Protein AF-0000000078878236 (afdb_homodimer)

InterPro domains:
  IPR002833 Peptidyl-tRNA hydrolase, PTH2 [PF01981] (9-121)
  IPR023476 Peptidyl-tRNA hydrolase II domain superfamily [G3DSA:3.40.1490.10] (9-121)
  IPR023476 Peptidyl-tRNA hydrolase II domain superfamily [SSF102462] (8-121)
  IPR042237 Putative peptidyl-tRNA hydrolase PTRHD1 [PTHR46194] (6-122)

Organism: Nematostella vectensis (NCBI:txid45351)

Secondary structure (DSSP, 8-state):
-------EEEEEEEETHHHHTS---HHHHHHHHHHHHHHHHHHTTTSHHHHHHTSSGGG--EEEEEE-SHHHHHHHHHHHHHTT--EEEEEETTTTEEEEEEEPPEEHHHHGGGGTTPEEP-/-------EEEEEEEETHHHHTS---HHHHHHHHHHHHHHHHHHTTTSHHHHHHTTTGGG--EEEEEE-SHHHHHHHHHHHHHTT--EEEEEETTTTEEEEEEEPPEEHHHHGGGGTTPEEP-

Radius of gyration: 17.25 Å; Cα contacts (8 Å, |Δi|>4): 460; chains: 2; bounding box: 42×56×38 Å

Structure (mmCIF, N/CA/C/O backbone):
data_AF-0000000078878236-model_v1
#
loop_
_entity.id
_entity.type
_entity.pdbx_description
1 polymer 'peptidyl-tRNA hydrolase'
#
loop_
_atom_site.group_PDB
_atom_site.id
_atom_site.type_symbol
_atom_site.label_atom_id
_atom_site.label_alt_id
_atom_site.label_comp_id
_atom_site.label_asym_id
_atom_site.label_entity_id
_atom_site.label_seq_id
_atom_site.pdbx_PDB_ins_code
_atom_site.Cartn_x
_atom_site.Cartn_y
_atom_site.Cartn_z
_atom_site.occupancy
_atom_site.B_iso_or_equiv
_atom_site.auth_seq_id
_atom_site.auth_comp_i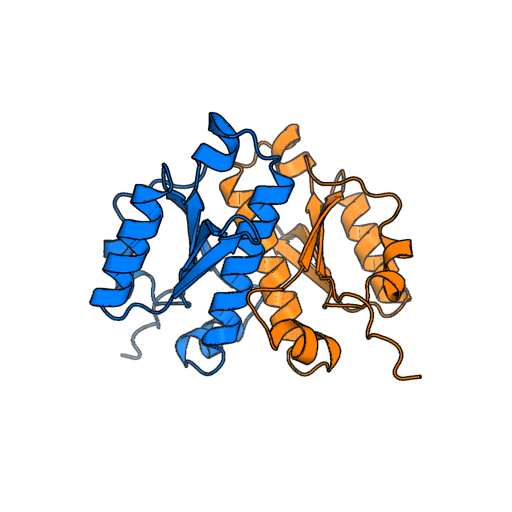d
_atom_site.auth_asym_id
_atom_site.auth_atom_id
_atom_site.pdbx_PDB_model_num
ATOM 1 N N . MET A 1 1 ? -22.484 27.453 -7.84 1 28.66 1 MET A N 1
ATOM 2 C CA . MET A 1 1 ? -21.469 26.781 -8.648 1 28.66 1 MET A CA 1
ATOM 3 C C . MET A 1 1 ? -20.969 25.531 -7.965 1 28.66 1 MET A C 1
ATOM 5 O O . MET A 1 1 ? -20.641 25.547 -6.773 1 28.66 1 MET A O 1
ATOM 9 N N . ALA A 1 2 ? -21.375 24.359 -8.289 1 34.22 2 ALA A N 1
ATOM 10 C CA . ALA A 1 2 ? -20.984 23.125 -7.613 1 34.22 2 ALA A CA 1
ATOM 11 C C . ALA A 1 2 ? -19.469 23.062 -7.41 1 34.22 2 ALA A C 1
ATOM 13 O O . ALA A 1 2 ? -18.703 23.188 -8.367 1 34.22 2 ALA A O 1
ATOM 14 N N . SER A 1 3 ? -18.797 23.453 -6.418 1 37.75 3 SER A N 1
ATOM 15 C CA . SER A 1 3 ? -17.359 23.453 -6.203 1 37.75 3 SER A CA 1
ATOM 16 C C . SER A 1 3 ? -16.734 22.141 -6.648 1 37.75 3 SER A C 1
ATOM 18 O O . SER A 1 3 ? -17.25 21.062 -6.328 1 37.75 3 SER A O 1
ATOM 20 N N . THR A 1 4 ? -16.141 21.969 -7.715 1 46.81 4 THR A N 1
ATOM 21 C CA . THR A 1 4 ? -15.523 20.766 -8.234 1 46.81 4 THR A CA 1
ATOM 22 C C . THR A 1 4 ? -14.75 20.031 -7.141 1 46.81 4 THR A C 1
ATOM 24 O O . THR A 1 4 ? -13.82 20.594 -6.551 1 46.81 4 THR A O 1
ATOM 27 N N . PRO A 1 5 ? -15.445 19.172 -6.516 1 57.69 5 PRO A N 1
ATOM 28 C CA . PRO A 1 5 ? -14.766 18.531 -5.379 1 57.69 5 PRO A CA 1
ATOM 29 C C . PRO A 1 5 ? -13.281 18.281 -5.648 1 57.69 5 PRO A C 1
ATOM 31 O O . PRO A 1 5 ? -12.914 17.875 -6.754 1 57.69 5 PRO A O 1
ATOM 34 N N . GLY A 1 6 ? -12.367 19.047 -5.012 1 74.69 6 GLY A N 1
ATOM 35 C CA . GLY A 1 6 ? -10.93 18.891 -5.164 1 74.69 6 GLY A CA 1
ATOM 36 C C . GLY A 1 6 ? -10.484 17.453 -5.266 1 74.69 6 GLY A C 1
ATOM 37 O O . GLY A 1 6 ? -11.234 16.531 -4.902 1 74.69 6 GLY A O 1
ATOM 38 N N . LYS A 1 7 ? -9.398 17.172 -6.051 1 91.19 7 LYS A N 1
ATOM 39 C CA . LYS A 1 7 ? -8.836 15.836 -6.211 1 91.19 7 LYS A CA 1
ATOM 40 C C . LYS A 1 7 ? -8.508 15.219 -4.855 1 91.19 7 LYS A C 1
ATOM 42 O O . LYS A 1 7 ? -7.793 15.812 -4.047 1 91.19 7 LYS A O 1
ATOM 47 N N . LEU A 1 8 ? -9.203 14.109 -4.449 1 98.25 8 LEU A N 1
ATOM 48 C CA . LEU A 1 8 ? -8.914 13.398 -3.207 1 98.25 8 LEU A CA 1
ATOM 49 C C . LEU A 1 8 ? -7.598 12.633 -3.314 1 98.25 8 LEU A C 1
ATOM 51 O O . LEU A 1 8 ? -7.336 11.977 -4.324 1 98.25 8 LEU A O 1
ATOM 55 N N . VAL A 1 9 ? -6.789 12.852 -2.254 1 98.69 9 VAL A N 1
ATOM 56 C CA . VAL A 1 9 ? -5.488 12.188 -2.234 1 98.69 9 VAL A CA 1
ATOM 57 C C . VAL A 1 9 ? -5.27 11.523 -0.876 1 98.69 9 VAL A C 1
ATOM 59 O O . VAL A 1 9 ? -5.766 12.008 0.144 1 98.69 9 VAL A O 1
ATOM 62 N N . GLN A 1 10 ? -4.668 10.398 -0.86 1 98.94 10 GLN A N 1
ATOM 63 C CA . GLN A 1 10 ? -4.078 9.82 0.344 1 98.94 10 GLN A CA 1
ATOM 64 C C . GLN A 1 10 ? -2.576 10.07 0.395 1 98.94 10 GLN A C 1
ATOM 66 O O . GLN A 1 10 ? -1.841 9.664 -0.505 1 98.94 10 GLN A O 1
ATOM 71 N N . TYR A 1 11 ? -2.084 10.781 1.381 1 98.94 11 TYR A N 1
ATOM 72 C CA . TYR A 1 11 ? -0.651 10.953 1.592 1 98.94 11 TYR A CA 1
ATOM 73 C C . TYR A 1 11 ? -0.061 9.758 2.324 1 98.94 11 TYR A C 1
ATOM 75 O O . TYR A 1 11 ? -0.668 9.234 3.264 1 98.94 11 TYR A O 1
ATOM 83 N N . VAL A 1 12 ? 1.057 9.336 1.892 1 98.94 12 VAL A N 1
ATOM 84 C CA . VAL A 1 12 ? 1.827 8.227 2.438 1 98.94 12 VAL A CA 1
ATOM 85 C C . VAL A 1 12 ? 3.258 8.68 2.719 1 98.94 12 VAL A C 1
ATOM 87 O O . VAL A 1 12 ? 3.988 9.055 1.798 1 98.94 12 VAL A O 1
ATOM 90 N N . VAL A 1 13 ? 3.635 8.688 3.93 1 99 13 VAL A N 1
ATOM 91 C CA . VAL A 1 13 ? 4.98 9.109 4.305 1 99 13 VAL A CA 1
ATOM 92 C C . VAL A 1 13 ? 5.777 7.914 4.816 1 99 13 VAL A C 1
ATOM 94 O O . VAL A 1 13 ? 5.398 7.289 5.812 1 99 13 VAL A O 1
ATOM 97 N N . VAL A 1 14 ? 6.828 7.625 4.168 1 98.94 14 VAL A N 1
ATOM 98 C CA . VAL A 1 14 ? 7.625 6.434 4.438 1 98.94 14 VAL A CA 1
ATOM 99 C C . VAL A 1 14 ? 9.008 6.844 4.941 1 98.94 14 VAL A C 1
ATOM 101 O O . VAL A 1 14 ? 9.633 7.754 4.391 1 98.94 14 VAL A O 1
ATOM 104 N N . ARG A 1 15 ? 9.43 6.176 5.988 1 98.81 15 ARG A N 1
ATOM 105 C CA . ARG A 1 15 ? 10.797 6.422 6.441 1 98.81 15 ARG A CA 1
ATOM 106 C C . ARG A 1 15 ? 11.812 5.973 5.395 1 98.81 15 ARG A C 1
ATOM 108 O O . ARG A 1 15 ? 11.883 4.789 5.062 1 98.81 15 ARG A O 1
ATOM 115 N N . GLY A 1 16 ? 12.617 6.945 4.953 1 98.12 16 GLY A N 1
ATOM 116 C CA . GLY A 1 16 ? 13.633 6.652 3.953 1 98.12 16 GLY A CA 1
ATOM 117 C C . GLY A 1 16 ? 14.836 5.918 4.52 1 98.12 16 GLY A C 1
ATOM 118 O O . GLY A 1 16 ? 15.492 5.148 3.811 1 98.12 16 GLY A O 1
ATOM 119 N N . ASP A 1 17 ? 15.188 6.148 5.777 1 98.44 17 ASP A N 1
ATOM 120 C CA . ASP A 1 17 ? 16.359 5.535 6.391 1 98.44 17 ASP A CA 1
ATOM 121 C C . ASP A 1 17 ? 16.188 4.023 6.512 1 98.44 17 ASP A C 1
ATOM 123 O O . ASP A 1 17 ? 17.172 3.299 6.742 1 98.44 17 ASP A O 1
ATOM 127 N N . LEU A 1 18 ? 14.953 3.48 6.387 1 98.25 18 LEU A N 1
ATOM 128 C CA . LEU A 1 18 ? 14.758 2.035 6.371 1 98.25 18 LEU A CA 1
ATOM 129 C C . LEU A 1 18 ? 15.57 1.388 5.254 1 98.25 18 LEU A C 1
ATOM 131 O O . LEU A 1 18 ? 16.203 0.347 5.461 1 98.25 18 LEU A O 1
ATOM 135 N N . LEU A 1 19 ? 15.508 2.025 4.117 1 97 19 LEU A N 1
ATOM 136 C CA . LEU A 1 19 ? 16.219 1.511 2.951 1 97 19 LEU A CA 1
ATOM 137 C C . LEU A 1 19 ? 17.703 1.871 3.02 1 97 19 LEU A C 1
ATOM 139 O O . LEU A 1 19 ? 18.562 0.993 2.934 1 97 19 LEU A O 1
ATOM 143 N N . THR A 1 20 ? 18.016 3.125 3.234 1 96.56 20 THR A N 1
ATOM 144 C CA . THR A 1 20 ? 19.359 3.656 3.018 1 96.56 20 THR A CA 1
ATOM 145 C C . THR A 1 20 ? 20.266 3.338 4.203 1 96.56 20 THR A C 1
ATOM 147 O O . THR A 1 20 ? 21.406 2.91 4.02 1 96.56 20 THR A O 1
ATOM 150 N N . THR A 1 21 ? 19.781 3.584 5.445 1 97.62 21 THR A N 1
ATOM 151 C CA . THR A 1 21 ? 20.625 3.479 6.637 1 97.62 21 THR A CA 1
ATOM 152 C C . THR A 1 21 ? 20.438 2.115 7.301 1 97.62 21 THR A C 1
ATOM 154 O O . THR A 1 21 ? 21.422 1.48 7.691 1 97.62 21 THR A O 1
ATOM 157 N N . LEU A 1 22 ? 19.266 1.627 7.312 1 97.5 22 LEU A N 1
ATOM 158 C CA . LEU A 1 22 ? 18.984 0.417 8.078 1 97.5 22 LEU A CA 1
ATOM 159 C C . LEU A 1 22 ? 19.016 -0.813 7.176 1 97.5 22 LEU A C 1
ATOM 161 O O . LEU A 1 22 ? 18.953 -1.945 7.66 1 97.5 22 LEU A O 1
ATOM 165 N N . GLY 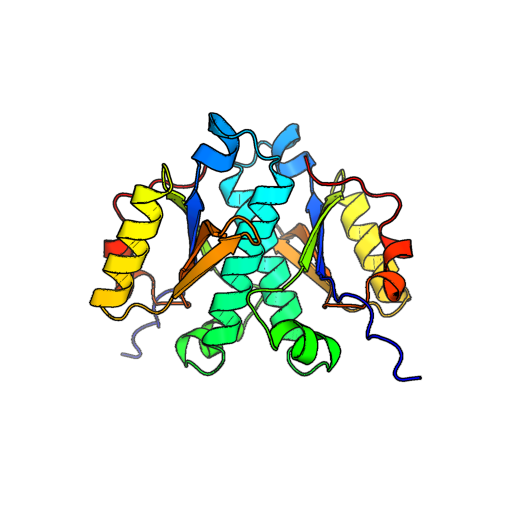A 1 23 ? 19 -0.667 5.883 1 97.5 23 GLY A N 1
ATOM 166 C CA . GLY A 1 23 ? 19.25 -1.732 4.93 1 97.5 23 GLY A CA 1
ATOM 167 C C . GLY A 1 23 ? 18.078 -2.67 4.746 1 97.5 23 GLY A C 1
ATOM 168 O O . GLY A 1 23 ? 18.266 -3.854 4.449 1 97.5 23 GLY A O 1
ATOM 169 N N . TRP A 1 24 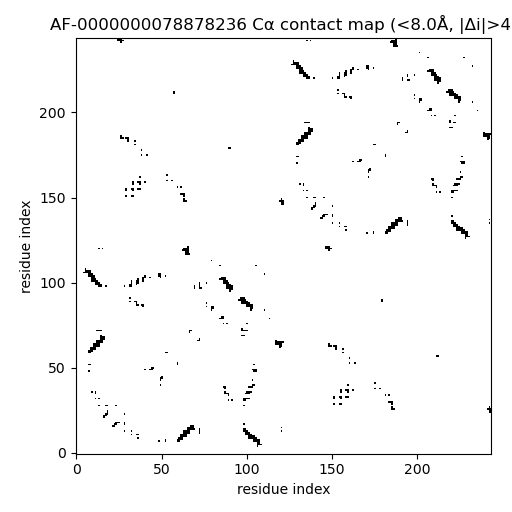? 16.891 -2.189 4.992 1 97.69 24 TRP A N 1
ATOM 170 C CA . TRP A 1 24 ? 15.727 -3.027 4.727 1 97.69 24 TRP A CA 1
ATOM 171 C C . TRP A 1 24 ? 15.586 -3.312 3.236 1 97.69 24 TRP A C 1
ATOM 173 O O . TRP A 1 24 ? 15.828 -2.436 2.404 1 97.69 24 TRP A O 1
ATOM 183 N N . PRO A 1 25 ? 15.188 -4.578 2.914 1 97.31 25 PRO A N 1
ATOM 184 C CA . PRO A 1 25 ? 14.859 -4.797 1.504 1 97.31 25 PRO A CA 1
ATOM 185 C C . PRO A 1 25 ? 13.656 -3.971 1.044 1 97.31 25 PRO A C 1
ATOM 187 O O . PRO A 1 25 ? 12.75 -3.699 1.836 1 97.31 25 PRO A O 1
ATOM 190 N N . THR A 1 26 ? 13.656 -3.596 -0.216 1 97.69 26 THR A N 1
ATOM 191 C CA . THR A 1 26 ? 12.602 -2.764 -0.781 1 97.69 26 THR A CA 1
ATOM 192 C C . THR A 1 26 ? 11.234 -3.414 -0.577 1 97.69 26 THR A C 1
ATOM 194 O O . THR A 1 26 ? 10.258 -2.73 -0.268 1 97.69 26 THR A O 1
ATOM 197 N N . GLY A 1 27 ? 11.117 -4.699 -0.754 1 98.38 27 GLY A N 1
ATOM 198 C CA . GLY A 1 27 ? 9.867 -5.414 -0.555 1 98.38 27 GLY A CA 1
ATOM 199 C C . GLY A 1 27 ? 9.281 -5.215 0.83 1 98.38 27 GLY A C 1
ATOM 200 O O . GLY A 1 27 ? 8.062 -5.102 0.983 1 98.38 27 GLY A O 1
ATOM 201 N N . ALA A 1 28 ? 10.117 -5.215 1.843 1 98.19 28 ALA A N 1
ATOM 202 C CA . ALA A 1 28 ? 9.648 -4.984 3.205 1 98.19 28 ALA A CA 1
ATOM 203 C C . ALA A 1 28 ? 9.094 -3.572 3.363 1 98.19 28 ALA A C 1
ATOM 205 O O . ALA A 1 28 ? 8.078 -3.371 4.031 1 98.19 28 ALA A O 1
ATOM 206 N N . VAL A 1 29 ? 9.742 -2.596 2.812 1 98.56 29 VAL A N 1
ATOM 207 C CA . VAL A 1 29 ? 9.289 -1.211 2.881 1 98.56 29 VAL A CA 1
ATOM 208 C C . VAL A 1 29 ? 7.965 -1.061 2.135 1 98.56 29 VAL A C 1
ATOM 210 O O . VAL A 1 29 ? 7.047 -0.393 2.613 1 98.56 29 VAL A O 1
ATOM 213 N N . LEU A 1 30 ? 7.863 -1.741 0.983 1 98.81 30 LEU A N 1
ATOM 214 C CA . LEU A 1 30 ? 6.602 -1.775 0.246 1 98.81 30 LEU A CA 1
ATOM 215 C C . LEU A 1 30 ? 5.477 -2.322 1.117 1 98.81 30 LEU A C 1
ATOM 217 O O . LEU A 1 30 ? 4.395 -1.737 1.177 1 98.81 30 LEU A O 1
ATOM 221 N N . ALA A 1 31 ? 5.758 -3.367 1.812 1 98.81 31 ALA A N 1
ATOM 222 C CA . ALA A 1 31 ? 4.75 -3.975 2.676 1 98.81 31 ALA A CA 1
ATOM 223 C C . ALA A 1 31 ? 4.289 -2.996 3.752 1 98.81 31 ALA A C 1
ATOM 225 O O . ALA A 1 31 ? 3.094 -2.902 4.043 1 98.81 31 ALA A O 1
ATOM 226 N N . GLN A 1 32 ? 5.219 -2.301 4.387 1 98.88 32 GLN A N 1
ATOM 227 C CA . GLN A 1 32 ? 4.875 -1.345 5.434 1 98.88 32 GLN A CA 1
ATOM 228 C C . GLN A 1 32 ? 3.943 -0.259 4.898 1 98.88 32 GLN A C 1
ATOM 230 O O . GLN A 1 32 ? 2.949 0.086 5.543 1 98.88 32 GLN A O 1
ATOM 235 N N . ALA A 1 33 ? 4.281 0.277 3.74 1 98.94 33 ALA A N 1
ATOM 236 C CA . ALA A 1 33 ? 3.445 1.304 3.123 1 98.94 33 ALA A CA 1
ATOM 237 C C . ALA A 1 33 ? 2.051 0.764 2.818 1 98.94 33 ALA A C 1
ATOM 239 O O . ALA A 1 33 ? 1.049 1.435 3.076 1 98.94 33 ALA A O 1
ATOM 240 N N . CYS A 1 34 ? 1.983 -0.42 2.254 1 98.94 34 CYS A N 1
ATOM 241 C CA . CYS A 1 34 ? 0.704 -1.045 1.942 1 98.94 34 CYS A CA 1
ATOM 242 C C . CYS A 1 34 ? -0.13 -1.242 3.203 1 98.94 34 CYS A C 1
ATOM 244 O O . CYS A 1 34 ? -1.341 -1.014 3.193 1 98.94 34 CYS A O 1
ATOM 246 N N . HIS A 1 35 ? 0.527 -1.672 4.273 1 98.94 35 HIS A N 1
ATOM 247 C CA . HIS A 1 35 ? -0.176 -1.838 5.539 1 98.94 35 HIS A CA 1
ATOM 248 C C . HIS A 1 35 ? -0.772 -0.517 6.016 1 98.94 35 HIS A C 1
ATOM 250 O O . HIS A 1 35 ? -1.951 -0.456 6.371 1 98.94 35 HIS A O 1
ATOM 256 N N . ALA A 1 36 ? 0.014 0.502 6.051 1 98.94 36 ALA A N 1
ATOM 257 C CA . ALA A 1 36 ? -0.446 1.806 6.523 1 98.94 36 ALA A CA 1
ATOM 258 C C . ALA A 1 36 ? -1.629 2.303 5.695 1 98.94 36 ALA A C 1
ATOM 260 O O . ALA A 1 36 ? -2.637 2.75 6.25 1 98.94 36 ALA A O 1
ATOM 261 N N . CYS A 1 37 ? -1.521 2.213 4.375 1 98.94 37 CYS A N 1
ATOM 262 C CA . CYS A 1 37 ? -2.574 2.68 3.479 1 98.94 37 CYS A CA 1
ATOM 263 C C . CYS A 1 37 ? -3.867 1.908 3.709 1 98.94 37 CYS A C 1
ATOM 265 O O . CYS A 1 37 ? -4.934 2.508 3.865 1 98.94 37 CYS A O 1
ATOM 267 N N . THR A 1 38 ? -3.732 0.602 3.738 1 98.88 38 THR A N 1
ATOM 268 C CA . THR A 1 38 ? -4.902 -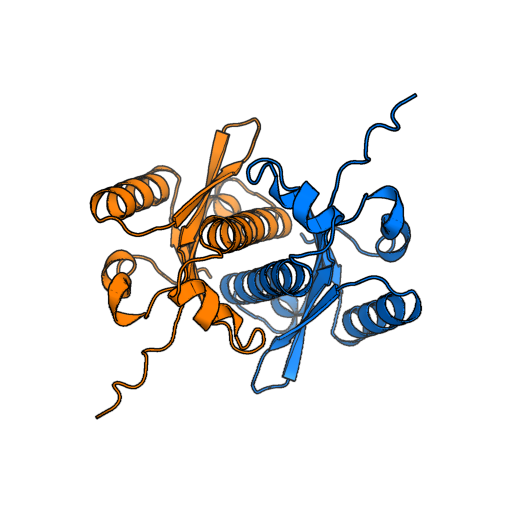0.249 3.928 1 98.88 38 THR A CA 1
ATOM 269 C C . THR A 1 38 ? -5.559 0.03 5.277 1 98.88 38 THR A C 1
ATOM 271 O O . THR A 1 38 ? -6.785 0.152 5.363 1 98.88 38 THR A O 1
ATOM 274 N N . ALA A 1 39 ? -4.75 0.166 6.297 1 98.94 39 ALA A N 1
ATOM 275 C CA . ALA A 1 39 ? -5.277 0.42 7.637 1 98.94 39 ALA A CA 1
ATOM 276 C C . ALA A 1 39 ? -6.027 1.749 7.688 1 98.94 39 ALA A C 1
ATOM 278 O O . ALA A 1 39 ? -7.133 1.825 8.227 1 98.94 39 ALA A O 1
ATOM 279 N N . ALA A 1 40 ? -5.434 2.775 7.145 1 98.94 40 ALA A N 1
ATOM 280 C CA . ALA A 1 40 ? -6.07 4.09 7.164 1 98.94 40 ALA A CA 1
ATOM 281 C C . ALA A 1 40 ? -7.418 4.055 6.445 1 98.94 40 ALA A C 1
ATOM 283 O O . ALA A 1 40 ? -8.414 4.578 6.949 1 98.94 40 ALA A O 1
ATOM 284 N N . ILE A 1 41 ? -7.445 3.424 5.258 1 98.88 41 ILE A N 1
ATOM 285 C CA . ILE A 1 41 ? -8.672 3.342 4.477 1 98.88 41 ILE A CA 1
ATOM 286 C C . ILE A 1 41 ? -9.734 2.582 5.262 1 98.88 41 ILE A C 1
ATOM 288 O O . ILE A 1 41 ? -10.898 2.996 5.312 1 98.88 41 ILE A O 1
ATOM 292 N N . TRP A 1 42 ? -9.32 1.512 5.914 1 98.88 42 TRP A N 1
ATOM 293 C CA . TRP A 1 42 ? -10.273 0.689 6.656 1 98.88 42 TRP A CA 1
ATOM 294 C C . TRP A 1 42 ? -10.773 1.421 7.898 1 98.88 42 TRP A C 1
ATOM 296 O O . TRP A 1 42 ? -11.969 1.432 8.18 1 98.88 42 TRP A O 1
ATOM 306 N N . MET A 1 43 ? -9.867 2.033 8.648 1 98.81 43 MET A N 1
ATOM 307 C CA . MET A 1 43 ? -10.203 2.742 9.883 1 98.81 43 MET A CA 1
ATOM 308 C C . MET A 1 43 ? -11.242 3.824 9.625 1 98.81 43 MET A C 1
ATOM 310 O O . MET A 1 43 ? -12.086 4.09 10.477 1 98.81 43 MET A O 1
ATOM 314 N N . PHE A 1 44 ? -11.188 4.363 8.453 1 98.81 44 PHE A N 1
ATOM 315 C CA . PHE A 1 44 ? -12.055 5.496 8.141 1 98.81 44 PHE A CA 1
ATOM 316 C C . PHE A 1 44 ? -12.984 5.168 6.984 1 98.81 44 PHE A C 1
ATOM 318 O O . PHE A 1 44 ? -13.328 6.043 6.188 1 98.81 44 PHE A O 1
ATOM 325 N N . LYS A 1 45 ? -13.344 3.955 6.832 1 98.62 45 LYS A N 1
ATOM 326 C CA . LYS A 1 45 ? -14.062 3.43 5.68 1 98.62 45 LYS A CA 1
ATOM 327 C C . LYS A 1 45 ? -15.461 4.031 5.586 1 98.62 45 LYS A C 1
ATOM 329 O O . LYS A 1 45 ? -16.094 3.986 4.527 1 98.62 45 LYS A O 1
ATOM 334 N N . GLU A 1 46 ? -16.016 4.59 6.699 1 98.5 46 GLU A N 1
ATOM 335 C CA . GLU A 1 46 ? -17.359 5.172 6.668 1 98.5 46 GLU A CA 1
ATOM 336 C C . GLU A 1 46 ? -17.297 6.68 6.434 1 98.5 46 GLU A C 1
ATOM 338 O O . GLU A 1 46 ? -18.328 7.328 6.273 1 98.5 46 GLU A O 1
ATOM 343 N N . ASP A 1 47 ? -16.078 7.238 6.441 1 98.62 47 ASP A N 1
ATOM 344 C CA . ASP A 1 47 ? -15.914 8.672 6.211 1 98.62 47 ASP A CA 1
ATOM 345 C C . ASP A 1 47 ? -16.328 9.047 4.793 1 98.62 47 ASP A C 1
ATOM 347 O O . ASP A 1 47 ? -16 8.344 3.836 1 98.62 47 ASP A O 1
ATOM 351 N N . PRO A 1 48 ? -17.031 10.164 4.594 1 98.12 48 PRO A N 1
ATOM 352 C CA . PRO A 1 48 ? -17.5 10.555 3.264 1 98.12 48 PRO A CA 1
ATOM 353 C C . PRO A 1 48 ? -16.359 10.711 2.258 1 98.12 48 PRO A C 1
ATOM 355 O O . PRO A 1 48 ? -16.531 10.367 1.083 1 98.12 48 PRO A O 1
ATOM 358 N N . SER A 1 49 ? -15.258 11.242 2.619 1 97.94 49 SER A N 1
ATOM 359 C CA . SER A 1 49 ? -14.133 11.398 1.705 1 97.94 49 SER A CA 1
ATOM 360 C C . SER A 1 49 ? -13.562 10.047 1.285 1 97.94 49 SER A C 1
ATOM 362 O O . SER A 1 49 ? -13.164 9.867 0.132 1 97.94 49 SER A O 1
ATOM 364 N N . THR A 1 50 ? -13.484 9.109 2.277 1 98.62 50 THR A N 1
ATOM 365 C CA . THR A 1 50 ? -13.023 7.766 1.941 1 98.62 50 THR A CA 1
ATOM 366 C C . THR A 1 50 ? -13.992 7.082 0.981 1 98.62 50 THR A C 1
ATOM 368 O O . THR A 1 50 ? -13.57 6.453 0.009 1 98.62 50 THR A O 1
ATOM 371 N N . LEU A 1 51 ? -15.289 7.246 1.283 1 98.5 51 LEU A N 1
ATOM 372 C CA . LEU A 1 51 ? -16.297 6.668 0.407 1 98.5 51 LEU A CA 1
ATOM 373 C C . LEU A 1 51 ? -16.203 7.262 -0.995 1 98.5 51 LEU A C 1
ATOM 375 O O . LEU A 1 51 ? -16.25 6.531 -1.987 1 98.5 51 LEU A O 1
ATOM 379 N N . SER A 1 52 ? -16.047 8.555 -1.095 1 98.31 52 SER A N 1
ATOM 380 C CA . SER A 1 52 ? -15.898 9.211 -2.389 1 98.31 52 SER A CA 1
ATOM 381 C C . SER A 1 52 ? -14.625 8.75 -3.092 1 98.31 52 SER A C 1
ATOM 383 O O . SER A 1 52 ? -14.633 8.492 -4.297 1 98.31 52 SER A O 1
ATOM 385 N N . TYR A 1 53 ? -13.578 8.625 -2.359 1 98.56 53 TYR A N 1
ATOM 386 C CA . TYR A 1 53 ? -12.266 8.195 -2.836 1 98.56 53 TYR A CA 1
ATOM 387 C C . TYR A 1 53 ? -12.328 6.809 -3.455 1 98.56 53 TYR A C 1
ATOM 389 O O . TYR A 1 53 ? -11.625 6.52 -4.426 1 98.56 53 TYR A O 1
ATOM 397 N N . THR A 1 54 ? -13.203 5.957 -2.938 1 98.31 54 THR A N 1
ATOM 398 C CA . THR A 1 54 ? -13.258 4.555 -3.344 1 98.31 54 THR A CA 1
ATOM 399 C C . THR A 1 54 ? -14.414 4.32 -4.312 1 98.31 54 THR A C 1
ATOM 401 O O . THR A 1 54 ? -14.695 3.18 -4.684 1 98.31 54 THR A O 1
ATOM 404 N N . GLU A 1 55 ? -15.078 5.355 -4.695 1 97.25 55 GLU A N 1
ATOM 405 C CA . GLU A 1 55 ? -16.156 5.242 -5.664 1 97.25 55 GLU A CA 1
ATOM 406 C C . GLU A 1 55 ? -15.648 4.758 -7.016 1 97.25 55 GLU A C 1
ATOM 408 O O . GLU A 1 55 ? -16.328 4 -7.711 1 97.25 55 GLU A O 1
ATOM 413 N N . ASP A 1 56 ? -14.5 5.254 -7.414 1 96.38 56 ASP A N 1
ATOM 414 C CA . ASP A 1 56 ? -13.789 4.77 -8.594 1 96.38 56 ASP A CA 1
ATOM 415 C C . ASP A 1 56 ? -12.375 4.312 -8.227 1 96.38 56 ASP A C 1
ATOM 417 O O . ASP A 1 56 ? -11.43 5.102 -8.281 1 96.38 56 ASP A O 1
ATOM 421 N N . LEU A 1 57 ? -12.258 3.084 -7.988 1 97.5 57 LEU A N 1
ATOM 422 C CA . LEU A 1 57 ? -11.023 2.521 -7.449 1 97.5 57 LEU A CA 1
ATOM 423 C C . LEU A 1 57 ? -9.883 2.66 -8.445 1 97.5 57 LEU A C 1
ATOM 425 O O . LEU A 1 57 ? -8.711 2.738 -8.055 1 97.5 57 LEU A O 1
ATOM 429 N N . ASP A 1 58 ? -10.164 2.758 -9.688 1 97 58 ASP A N 1
ATOM 430 C CA . ASP A 1 58 ? -9.117 2.82 -10.711 1 97 58 ASP A CA 1
ATOM 431 C C . ASP A 1 58 ? -8.547 4.23 -10.82 1 97 58 ASP A C 1
ATOM 433 O O . ASP A 1 58 ? -7.598 4.461 -11.57 1 97 58 ASP A O 1
ATOM 437 N N . ARG A 1 59 ? -9.109 5.191 -10.047 1 95.44 59 ARG A N 1
ATOM 438 C CA . ARG A 1 59 ? -8.68 6.582 -10.133 1 95.44 59 ARG A CA 1
ATOM 439 C C . ARG A 1 59 ? -8.258 7.117 -8.773 1 95.44 59 ARG A C 1
ATOM 441 O O . ARG A 1 59 ? -8.289 8.328 -8.539 1 95.44 59 ARG A O 1
ATOM 448 N N . MET A 1 60 ? -7.941 6.238 -7.898 1 97.94 60 MET A N 1
ATOM 449 C CA . MET A 1 60 ? -7.367 6.664 -6.625 1 97.94 60 MET A CA 1
ATOM 450 C C . MET A 1 60 ? -6.02 7.344 -6.836 1 97.94 60 MET A C 1
ATOM 452 O O . MET A 1 60 ? -5.246 6.941 -7.707 1 97.94 60 MET A O 1
ATOM 456 N N . HIS A 1 61 ? -5.699 8.367 -6.031 1 98.06 61 HIS A N 1
ATOM 457 C CA . HIS A 1 61 ? -4.426 9.078 -6.082 1 98.06 61 HIS A CA 1
ATOM 458 C C . HIS A 1 61 ? -3.713 9.031 -4.734 1 98.06 61 HIS A C 1
ATOM 460 O O . HIS A 1 61 ? -4.312 9.328 -3.699 1 98.06 61 HIS A O 1
ATOM 466 N N . LYS A 1 62 ? -2.424 8.617 -4.797 1 98.69 62 LYS A N 1
ATOM 467 C CA . LYS A 1 62 ? -1.574 8.602 -3.607 1 98.69 62 LYS A CA 1
ATOM 468 C C . LYS A 1 62 ? -0.293 9.398 -3.844 1 98.69 62 LYS A C 1
ATOM 470 O O . LYS A 1 62 ? 0.258 9.391 -4.945 1 98.69 62 LYS A O 1
ATOM 475 N N . VAL A 1 63 ? 0.13 10.094 -2.844 1 98.69 63 VAL A N 1
ATOM 476 C CA . VAL A 1 63 ? 1.402 10.805 -2.842 1 98.69 63 VAL A CA 1
ATOM 477 C C . VAL A 1 63 ? 2.348 10.18 -1.821 1 98.69 63 VAL A C 1
ATOM 479 O O . VAL A 1 63 ? 2.066 10.18 -0.621 1 98.69 63 VAL A O 1
ATOM 482 N N . VAL A 1 64 ? 3.422 9.656 -2.295 1 98.94 64 VAL A N 1
ATOM 483 C CA . VAL A 1 64 ? 4.367 8.977 -1.411 1 98.94 64 VAL A CA 1
ATOM 484 C C . VAL A 1 64 ? 5.551 9.898 -1.123 1 98.94 64 VAL A C 1
ATOM 486 O O . VAL A 1 64 ? 6.293 10.273 -2.035 1 98.94 64 VAL A O 1
ATOM 489 N N . LEU A 1 65 ? 5.707 10.258 0.126 1 98.94 65 LEU A N 1
ATOM 490 C CA . LEU A 1 65 ? 6.742 11.18 0.586 1 98.94 65 LEU A CA 1
ATOM 491 C C . LEU A 1 65 ? 7.719 10.477 1.523 1 98.94 65 LEU A C 1
ATOM 493 O O . LEU A 1 65 ? 7.453 9.359 1.98 1 98.94 65 LEU A O 1
ATOM 497 N N . GLU A 1 66 ? 8.859 11.148 1.761 1 98.88 66 GLU A N 1
ATOM 498 C CA . GLU A 1 66 ? 9.922 10.539 2.557 1 98.88 66 GLU A CA 1
ATOM 499 C C . GLU A 1 66 ? 10.109 11.273 3.879 1 98.88 66 GLU A C 1
ATOM 501 O O . GLU A 1 66 ? 10.312 12.492 3.896 1 98.88 66 GLU A O 1
ATOM 506 N N . ALA A 1 67 ? 9.953 10.578 4.977 1 98.88 67 ALA A N 1
ATOM 507 C CA . ALA A 1 67 ? 10.5 11.031 6.25 1 98.88 67 ALA A CA 1
ATOM 508 C C . ALA A 1 67 ? 11.93 10.523 6.441 1 98.88 67 ALA A C 1
ATOM 510 O O . ALA A 1 67 ? 12.227 9.359 6.152 1 98.88 67 ALA A O 1
ATOM 511 N N . LYS A 1 68 ? 12.75 11.289 6.938 1 98.06 68 LYS A N 1
ATOM 512 C CA . LYS A 1 68 ? 14.164 10.938 6.984 1 98.06 68 LYS A CA 1
ATOM 513 C C . LYS A 1 68 ? 14.438 9.875 8.039 1 98.06 68 LYS A C 1
ATOM 515 O O . LYS A 1 68 ? 15.383 9.094 7.922 1 98.06 68 LYS A O 1
ATOM 520 N N . ASP A 1 69 ? 13.641 9.922 9.164 1 98.19 69 ASP A N 1
ATOM 521 C CA . ASP A 1 69 ? 13.906 8.992 10.258 1 98.19 69 ASP A CA 1
ATOM 522 C C . ASP A 1 69 ? 12.695 8.875 11.18 1 98.19 69 ASP A C 1
ATOM 524 O O . ASP A 1 69 ? 11.625 9.414 10.875 1 98.19 69 ASP A O 1
ATOM 528 N N . ARG A 1 70 ? 12.867 8.133 12.242 1 98.31 70 ARG A N 1
ATOM 529 C CA . ARG A 1 70 ? 11.82 7.871 13.234 1 98.31 70 ARG A CA 1
ATOM 530 C C . ARG A 1 70 ? 11.289 9.172 13.82 1 98.31 70 ARG A C 1
ATOM 532 O O . ARG A 1 70 ? 10.07 9.367 13.914 1 98.31 70 ARG A O 1
ATOM 539 N N . ASP A 1 71 ? 12.188 10.062 14.25 1 98.62 71 ASP A N 1
ATOM 540 C CA . ASP A 1 71 ? 11.789 11.297 14.906 1 98.62 71 ASP A CA 1
ATOM 541 C C . ASP A 1 71 ? 10.867 12.117 14.016 1 98.62 71 ASP A C 1
ATOM 543 O O . ASP A 1 71 ? 9.859 12.664 14.477 1 98.62 71 ASP A O 1
ATOM 547 N N . GLU A 1 72 ? 11.219 12.219 12.773 1 98.81 72 GLU A N 1
ATOM 548 C CA . GLU A 1 72 ? 10.445 13.047 11.844 1 98.81 72 GLU A CA 1
ATOM 549 C C . GLU A 1 72 ? 9.047 12.469 11.625 1 98.81 72 GLU A C 1
ATOM 551 O O . GLU A 1 72 ? 8.07 13.211 11.586 1 98.81 72 GLU A O 1
ATOM 556 N N . ILE A 1 73 ? 8.891 11.188 11.445 1 98.88 73 ILE A N 1
ATOM 557 C CA . ILE A 1 73 ? 7.586 10.609 11.156 1 98.88 73 ILE A CA 1
ATOM 558 C C . ILE A 1 73 ? 6.707 10.664 12.406 1 98.88 73 ILE A C 1
ATOM 560 O O . ILE A 1 73 ? 5.496 10.875 12.305 1 98.88 73 ILE A O 1
ATOM 564 N N . GLU A 1 74 ? 7.293 10.461 13.555 1 98.88 74 GLU A N 1
ATOM 565 C CA . GLU A 1 74 ? 6.523 10.547 14.789 1 98.88 74 GLU A CA 1
ATOM 566 C C . GLU A 1 74 ? 6.078 11.977 15.062 1 98.88 74 GLU A C 1
ATOM 568 O O . GLU A 1 74 ? 4.969 12.203 15.555 1 98.88 74 GLU A O 1
ATOM 573 N N . SER A 1 75 ? 6.984 12.898 14.805 1 98.81 75 SER A N 1
ATOM 574 C CA . SER A 1 75 ? 6.613 14.305 14.93 1 98.81 75 SER A CA 1
ATOM 575 C C . SER A 1 75 ? 5.445 14.656 14.016 1 98.81 75 SER A C 1
ATOM 577 O O . SER A 1 75 ? 4.516 15.352 14.422 1 98.81 75 SER A O 1
ATOM 579 N N . LEU A 1 76 ? 5.559 14.211 12.789 1 98.88 76 LEU A N 1
ATOM 580 C CA . LEU A 1 76 ? 4.461 14.422 11.852 1 98.88 76 LEU A CA 1
ATOM 581 C C . LEU A 1 76 ? 3.156 13.859 12.406 1 98.88 76 LEU A C 1
ATOM 583 O O . LEU A 1 76 ? 2.119 14.523 12.367 1 98.88 76 LEU A O 1
ATOM 587 N N . SER A 1 77 ? 3.174 12.633 12.898 1 98.94 77 SER A N 1
ATOM 588 C CA . SER A 1 77 ? 1.979 12.008 13.453 1 98.94 77 SER A CA 1
ATOM 589 C C . SER A 1 77 ? 1.396 12.844 14.586 1 98.94 77 SER A C 1
ATOM 591 O O . SER A 1 77 ? 0.181 13.047 14.656 1 98.94 77 SER A O 1
ATOM 593 N N . ARG A 1 78 ? 2.283 13.273 15.461 1 98.75 78 ARG A N 1
ATOM 594 C CA . ARG A 1 78 ? 1.841 14.109 16.578 1 98.75 78 ARG A CA 1
ATOM 595 C C . ARG A 1 78 ? 1.175 15.383 16.062 1 98.75 78 ARG A C 1
ATOM 597 O O . ARG A 1 78 ? 0.12 15.781 16.562 1 98.75 78 ARG A O 1
ATOM 604 N N . PHE A 1 79 ? 1.822 15.977 15.117 1 98.5 79 PHE A N 1
ATOM 605 C CA . PHE A 1 79 ? 1.304 17.219 14.547 1 98.5 79 PHE A CA 1
ATOM 606 C C . PHE A 1 79 ? -0.066 16.984 13.922 1 98.5 79 PHE A C 1
ATOM 608 O O . PHE A 1 79 ? -0.991 17.766 14.133 1 98.5 79 PHE A O 1
ATOM 615 N N . LEU A 1 80 ? -0.263 15.977 13.117 1 98.88 80 LEU A N 1
ATOM 616 C CA . LEU A 1 80 ? -1.535 15.648 12.477 1 98.88 80 LEU A CA 1
ATOM 617 C C . LEU A 1 80 ? -2.611 15.383 13.523 1 98.88 80 LEU A C 1
ATOM 619 O O . LEU A 1 80 ? -3.764 15.789 13.352 1 98.88 80 LEU A O 1
ATOM 623 N N . THR A 1 81 ? -2.223 14.68 14.562 1 98.81 81 THR A N 1
ATOM 624 C CA . THR A 1 81 ? -3.16 14.367 15.641 1 98.81 81 THR A CA 1
ATOM 625 C C . THR A 1 81 ? -3.662 15.641 16.312 1 98.81 81 THR A C 1
ATOM 627 O O . THR A 1 81 ? -4.863 15.789 16.547 1 98.81 81 THR A O 1
ATOM 630 N N . VAL A 1 82 ? -2.805 16.531 16.609 1 98.62 82 VAL A N 1
ATOM 631 C CA . VAL A 1 82 ? -3.145 17.797 17.25 1 98.62 82 VAL A CA 1
ATOM 632 C C . VAL A 1 82 ? -4.152 18.562 16.406 1 98.62 82 VAL A C 1
ATOM 634 O O . VAL A 1 82 ? -5.09 19.172 16.922 1 98.62 82 VAL A O 1
ATOM 637 N N . ASP A 1 83 ? -4.016 18.5 15.094 1 98.5 83 ASP A N 1
ATOM 638 C CA . ASP A 1 83 ? -4.867 19.266 14.18 1 98.5 83 ASP A CA 1
ATOM 639 C C . ASP A 1 83 ? -6.023 18.406 13.672 1 98.5 83 ASP A C 1
ATOM 641 O O . ASP A 1 83 ? -6.711 18.781 12.719 1 98.5 83 ASP A O 1
ATOM 645 N N . SER A 1 84 ? -6.207 17.219 14.18 1 98.56 84 SER A N 1
ATOM 646 C CA . SER A 1 84 ? -7.336 16.328 13.914 1 98.56 84 SER A CA 1
ATOM 647 C C . SER A 1 84 ? -7.344 15.875 12.461 1 98.56 84 SER A C 1
ATOM 649 O O . SER A 1 84 ? -8.398 15.836 11.82 1 98.56 84 SER A O 1
ATOM 651 N N . ILE A 1 85 ? -6.156 15.672 11.945 1 98.88 85 ILE A N 1
ATOM 652 C CA . ILE A 1 85 ? -6.035 15.047 10.633 1 98.88 85 ILE A CA 1
ATOM 653 C C . ILE A 1 85 ? -5.961 13.531 10.797 1 98.88 85 ILE A C 1
ATOM 655 O O . ILE A 1 85 ? -5 13.008 11.367 1 98.88 85 ILE A O 1
ATOM 659 N N . ASP A 1 86 ? -6.934 12.844 10.328 1 98.94 86 ASP A N 1
ATOM 660 C CA . ASP A 1 86 ? -7.066 11.398 10.5 1 98.94 86 ASP A CA 1
ATOM 661 C C . ASP A 1 86 ? -5.988 10.656 9.719 1 98.94 86 ASP A C 1
ATOM 663 O O . ASP A 1 86 ? -5.785 10.914 8.531 1 98.94 86 ASP A O 1
ATOM 667 N N . HIS A 1 87 ? -5.246 9.758 10.406 1 98.94 87 HIS A N 1
ATOM 668 C CA . HIS A 1 87 ? -4.148 9.008 9.805 1 98.94 87 HIS A CA 1
ATOM 669 C C . HIS A 1 87 ? -3.842 7.746 10.602 1 98.94 87 HIS A C 1
ATOM 671 O O . HIS A 1 87 ? -4.391 7.543 11.688 1 98.94 87 HIS A O 1
ATOM 677 N N . LYS A 1 88 ? -3.129 6.859 10.008 1 98.94 88 LYS A N 1
ATOM 678 C CA . LYS A 1 88 ? -2.57 5.672 10.641 1 98.94 88 LYS A CA 1
ATOM 679 C C . LYS A 1 88 ? -1.046 5.691 10.602 1 98.94 88 LYS A C 1
ATOM 681 O O . LYS A 1 88 ? -0.449 5.832 9.531 1 98.94 88 LYS A O 1
ATOM 686 N N . LEU A 1 89 ? -0.42 5.691 11.719 1 98.94 89 LEU A N 1
ATOM 687 C CA . LEU A 1 89 ? 1.001 5.379 11.82 1 98.94 89 LEU A CA 1
ATOM 688 C C . LEU A 1 89 ? 1.215 3.877 11.984 1 98.94 89 LEU A C 1
ATOM 690 O O . LEU A 1 89 ? 0.805 3.291 12.984 1 98.94 89 LEU A O 1
ATOM 694 N N . TRP A 1 90 ? 1.84 3.283 11.039 1 98.88 90 TRP A N 1
ATOM 695 C CA . TRP A 1 90 ? 2.076 1.845 11.086 1 98.88 90 TRP A CA 1
ATOM 696 C C . TRP A 1 90 ? 3.318 1.523 11.914 1 98.88 90 TRP A C 1
ATOM 698 O O . TRP A 1 90 ? 4.402 2.045 11.641 1 98.88 90 TRP A O 1
ATOM 708 N N . ILE A 1 91 ? 3.109 0.699 12.867 1 98.62 91 ILE A N 1
ATOM 709 C CA . ILE A 1 91 ? 4.172 0.265 13.766 1 98.62 91 ILE A CA 1
ATOM 710 C C . ILE A 1 91 ? 4.48 -1.211 13.523 1 98.62 91 ILE A C 1
ATOM 712 O O . ILE A 1 91 ? 3.645 -2.078 13.789 1 98.62 91 ILE A O 1
ATOM 716 N N . GLU A 1 92 ? 5.707 -1.438 13.031 1 97 92 GLU A N 1
ATOM 717 C CA . GLU A 1 92 ? 6.156 -2.812 12.82 1 97 92 GLU A CA 1
ATOM 718 C C . GLU A 1 92 ? 6.324 -3.543 14.156 1 97 92 GLU A C 1
ATOM 720 O O . GLU A 1 92 ? 6.918 -3.008 15.094 1 97 92 GLU A O 1
ATOM 725 N N . GLN A 1 93 ? 5.645 -4.656 14.242 1 94.62 93 GLN A N 1
ATOM 726 C CA . GLN A 1 93 ? 5.75 -5.527 15.406 1 94.62 93 GLN A CA 1
ATOM 727 C C . GLN A 1 93 ? 6.711 -6.684 15.141 1 94.62 93 GLN A C 1
ATOM 729 O O . GLN A 1 93 ? 6.91 -7.082 13.992 1 94.62 93 GLN A O 1
ATOM 734 N N . PRO A 1 94 ? 7.375 -7.16 16.172 1 93.25 94 PRO A N 1
ATOM 735 C CA . PRO A 1 94 ? 7.242 -6.887 17.609 1 93.25 94 PRO A CA 1
ATOM 736 C C . PRO A 1 94 ? 8.156 -5.762 18.078 1 93.25 94 PRO A C 1
ATOM 738 O O . PRO A 1 94 ? 8.062 -5.324 19.219 1 93.25 94 PRO A O 1
ATOM 741 N N . GLU A 1 95 ? 9 -5.191 17.234 1 92.5 95 GLU A N 1
ATOM 742 C CA . GLU A 1 95 ? 10.023 -4.23 17.625 1 92.5 95 GLU A CA 1
ATOM 743 C C . GLU A 1 95 ? 9.422 -2.852 17.875 1 92.5 95 GLU A C 1
ATOM 745 O O . GLU A 1 95 ? 10.109 -1.94 18.344 1 92.5 95 GLU A O 1
ATOM 750 N N . ASN A 1 96 ? 8.086 -2.744 17.641 1 94.5 96 ASN A N 1
ATOM 751 C CA . ASN A 1 96 ? 7.398 -1.465 17.797 1 94.5 96 ASN A CA 1
ATOM 752 C C . ASN A 1 96 ? 8.102 -0.351 17.031 1 94.5 96 ASN A C 1
ATOM 754 O O . ASN A 1 96 ? 8.406 0.702 17.594 1 94.5 96 ASN A O 1
ATOM 758 N N . PHE A 1 97 ? 8.367 -0.605 15.797 1 96.5 97 PHE A N 1
ATOM 759 C CA . PHE A 1 97 ? 9.117 0.266 14.906 1 96.5 97 PHE A CA 1
ATOM 760 C C . PHE A 1 97 ? 8.188 1.008 13.961 1 96.5 97 PHE A C 1
ATOM 762 O O . PHE A 1 97 ? 7.621 0.409 13.039 1 96.5 97 PHE A O 1
ATOM 769 N N . PRO A 1 98 ? 8.047 2.434 14.227 1 98.75 98 PRO A N 1
ATOM 770 C CA . PRO A 1 98 ? 7.25 3.176 13.242 1 98.75 98 PRO A CA 1
ATOM 771 C C . PRO A 1 98 ? 7.91 3.227 11.867 1 98.75 98 PRO A C 1
ATOM 773 O O . PRO A 1 98 ? 9.094 3.561 11.758 1 98.75 98 PRO A O 1
ATOM 776 N N . THR A 1 99 ? 7.164 2.936 10.828 1 98.88 99 THR A N 1
ATOM 777 C CA . THR A 1 99 ? 7.797 2.785 9.523 1 98.88 99 THR A CA 1
ATOM 778 C C . THR A 1 99 ? 7.156 3.715 8.5 1 98.88 99 THR A C 1
ATOM 780 O O . THR A 1 99 ? 7.832 4.219 7.602 1 98.88 99 THR A O 1
ATOM 783 N N . CYS A 1 100 ? 5.824 3.811 8.57 1 98.88 100 CYS A N 1
ATOM 784 C CA . CYS A 1 100 ? 5.062 4.5 7.539 1 98.88 100 CYS A CA 1
ATOM 785 C C . CYS A 1 100 ? 3.793 5.117 8.109 1 98.88 100 CYS A C 1
ATOM 787 O O . CYS A 1 100 ? 3.23 4.602 9.078 1 98.88 100 CYS A O 1
ATOM 789 N N . LEU A 1 101 ? 3.404 6.246 7.59 1 98.94 101 LEU A N 1
ATOM 790 C CA . LEU A 1 101 ? 2.18 6.945 7.957 1 98.94 101 LEU A CA 1
ATOM 791 C C . LEU A 1 101 ? 1.299 7.18 6.734 1 98.94 101 LEU A C 1
ATOM 793 O O . LEU A 1 101 ? 1.793 7.574 5.676 1 98.94 101 LEU A O 1
ATOM 797 N N . ALA A 1 102 ? 0.038 6.859 6.828 1 99 102 ALA A N 1
ATOM 798 C CA . ALA A 1 102 ? -0.911 7.148 5.754 1 99 102 ALA A CA 1
ATOM 799 C C . ALA A 1 102 ? -2.111 7.93 6.277 1 99 102 ALA A C 1
ATOM 801 O O . ALA A 1 102 ? -2.654 7.609 7.336 1 99 102 ALA A O 1
ATOM 802 N N . THR A 1 103 ? -2.477 8.914 5.559 1 98.94 103 THR A N 1
ATOM 803 C CA . THR A 1 103 ? -3.67 9.664 5.93 1 98.94 103 THR A CA 1
ATOM 804 C C . THR A 1 103 ? -4.922 9 5.367 1 98.94 103 THR A C 1
ATOM 806 O O . THR A 1 103 ? -4.844 8.203 4.43 1 98.94 103 THR A O 1
ATOM 809 N N . LYS A 1 104 ? -6.027 9.305 5.988 1 98.69 104 LYS A N 1
ATOM 810 C CA . LYS A 1 104 ? -7.285 9.195 5.258 1 98.69 104 LYS A CA 1
ATOM 811 C C . LYS A 1 104 ? -7.25 10.008 3.967 1 98.69 104 LYS A C 1
ATOM 813 O O . LYS A 1 104 ? -6.441 10.93 3.83 1 98.69 104 LYS A O 1
ATOM 818 N N . PRO A 1 105 ? -8.094 9.625 2.943 1 98.81 105 PRO A N 1
ATOM 819 C CA . PRO A 1 105 ? -8.156 10.516 1.784 1 98.81 105 PRO A CA 1
ATOM 820 C C . PRO A 1 105 ? -8.734 11.891 2.127 1 98.81 105 PRO A C 1
ATOM 822 O O . PRO A 1 105 ? -9.688 11.984 2.898 1 98.81 105 PRO A O 1
ATOM 825 N N . TYR A 1 106 ? -8.109 12.906 1.586 1 98.62 106 TYR A N 1
ATOM 826 C CA . TYR A 1 106 ? -8.539 14.289 1.723 1 98.62 106 TYR A CA 1
ATOM 827 C C . TYR A 1 106 ? -8.438 15.023 0.39 1 98.62 106 TYR A C 1
ATOM 829 O O . TYR A 1 106 ? -7.719 14.594 -0.513 1 98.62 106 TYR A O 1
ATOM 837 N N . ALA A 1 107 ? -9.258 16.047 0.35 1 97.88 107 ALA A N 1
ATOM 838 C CA . ALA A 1 107 ? -8.914 17.016 -0.698 1 97.88 107 ALA A CA 1
ATOM 839 C C . ALA A 1 107 ? -7.5 17.547 -0.511 1 97.88 107 ALA A C 1
ATOM 841 O O . ALA A 1 107 ? -7.125 17.953 0.592 1 97.88 107 ALA A O 1
ATOM 842 N N . LYS A 1 108 ? -6.707 17.516 -1.556 1 97.38 108 LYS A N 1
ATOM 843 C CA . LYS A 1 108 ? -5.297 17.875 -1.475 1 97.38 108 LYS A CA 1
ATOM 844 C C . LYS A 1 108 ? -5.117 19.25 -0.832 1 97.38 108 LYS A C 1
ATOM 846 O O . LYS A 1 108 ? -4.262 19.438 0.036 1 97.38 108 LYS A O 1
ATOM 851 N N . GLU A 1 109 ? -5.891 20.172 -1.163 1 96.88 109 GLU A N 1
ATOM 852 C CA . GLU A 1 109 ? -5.762 21.562 -0.702 1 96.88 109 GLU A CA 1
ATOM 853 C C . GLU A 1 109 ? -5.988 21.656 0.804 1 96.88 109 GLU A C 1
ATOM 855 O O . GLU A 1 109 ? -5.516 22.594 1.447 1 96.88 109 GLU A O 1
ATOM 860 N N . ASP A 1 110 ? -6.691 20.703 1.356 1 97.19 110 ASP A N 1
ATOM 861 C CA . ASP A 1 110 ? -7.039 20.75 2.773 1 97.19 110 ASP A CA 1
ATOM 862 C C . ASP A 1 110 ? -5.844 20.375 3.645 1 97.19 110 ASP A C 1
ATOM 864 O O . ASP A 1 110 ? -5.734 20.812 4.789 1 97.19 110 ASP A O 1
ATOM 868 N N . ILE A 1 111 ? -4.945 19.562 3.094 1 98 111 ILE A N 1
ATOM 869 C CA . ILE A 1 111 ? -3.986 19.031 4.051 1 98 111 ILE A CA 1
ATOM 870 C C . ILE A 1 111 ? -2.576 19.125 3.477 1 98 111 ILE A C 1
ATOM 872 O O . ILE A 1 111 ? -1.602 18.766 4.141 1 98 111 ILE A O 1
ATOM 876 N N . GLN A 1 112 ? -2.398 19.625 2.277 1 98 112 GLN A N 1
ATOM 877 C CA . GLN A 1 112 ? -1.089 19.688 1.637 1 98 112 GLN A CA 1
ATOM 878 C C . GLN A 1 112 ? -0.095 20.469 2.494 1 98 112 GLN A C 1
ATOM 880 O O . GLN A 1 112 ? 1.106 20.188 2.465 1 98 112 GLN A O 1
ATOM 885 N N . LYS A 1 113 ? -0.551 21.391 3.227 1 98.12 113 LYS A N 1
ATOM 886 C CA . LYS A 1 113 ? 0.308 22.25 4.047 1 98.12 113 LYS A CA 1
ATOM 887 C C . LYS A 1 113 ? 1.106 21.422 5.051 1 98.12 113 LYS A C 1
ATOM 889 O 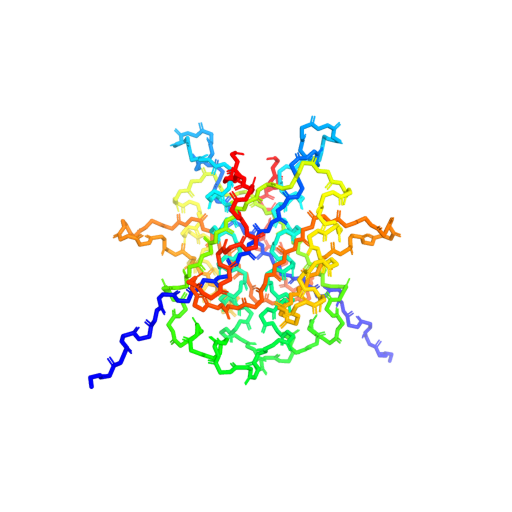O . LYS A 1 113 ? 2.215 21.797 5.43 1 98.12 113 LYS A O 1
ATOM 894 N N . TYR A 1 114 ? 0.558 20.297 5.539 1 98.62 114 TYR A N 1
ATOM 895 C CA . TYR A 1 114 ? 1.213 19.469 6.547 1 98.62 114 TYR A CA 1
ATOM 896 C C . TYR A 1 114 ? 2.379 18.703 5.945 1 98.62 114 TYR A C 1
ATOM 898 O O . TYR A 1 114 ? 3.215 18.156 6.672 1 98.62 114 TYR A O 1
ATOM 906 N N . PHE A 1 115 ? 2.486 18.656 4.574 1 98.75 115 PHE A N 1
ATOM 907 C CA . PHE A 1 115 ? 3.414 17.75 3.912 1 98.75 115 PHE A CA 1
ATOM 908 C C . PHE A 1 115 ? 4.387 18.516 3.027 1 98.75 115 PHE A C 1
ATOM 910 O O . PHE A 1 115 ? 5.211 17.922 2.334 1 98.75 115 PHE A O 1
ATOM 917 N N . LYS A 1 116 ? 4.375 19.797 3.096 1 97.88 116 LYS A N 1
ATOM 918 C CA . LYS A 1 116 ? 5.156 20.656 2.221 1 97.88 116 LYS A CA 1
ATOM 919 C C . LYS A 1 116 ? 6.652 20.453 2.43 1 97.88 116 LYS A C 1
ATOM 921 O O . LYS A 1 116 ? 7.441 20.578 1.488 1 97.88 116 LYS A O 1
ATOM 926 N N . LYS A 1 117 ? 7.07 20.156 3.596 1 97.56 117 LYS A N 1
ATOM 927 C CA . LYS A 1 117 ? 8.492 20.047 3.895 1 97.56 117 LYS A CA 1
ATOM 928 C C . LYS A 1 117 ? 9.039 18.688 3.467 1 97.56 117 LYS A C 1
ATOM 930 O O . LYS A 1 117 ? 10.258 18.469 3.451 1 97.56 117 LYS A O 1
ATOM 935 N N . PHE A 1 118 ? 8.203 17.75 3.176 1 98.69 118 PHE A N 1
ATOM 936 C CA . PHE A 1 118 ? 8.633 16.406 2.787 1 98.69 118 PHE A CA 1
ATOM 937 C C . PHE A 1 118 ? 8.859 16.328 1.283 1 98.69 118 PHE A C 1
ATOM 939 O O . PHE A 1 118 ? 8.102 16.922 0.503 1 98.69 118 PHE A O 1
ATOM 946 N N . LYS A 1 119 ? 9.812 15.625 0.905 1 98.25 119 LYS A N 1
ATOM 947 C CA . LYS A 1 119 ? 10.102 15.375 -0.504 1 98.25 119 LYS A CA 1
ATOM 948 C C . LYS A 1 119 ? 9.461 14.07 -0.977 1 98.25 119 LYS A C 1
ATOM 950 O O . LYS A 1 119 ? 9.188 13.18 -0.171 1 98.25 119 LYS A O 1
ATOM 955 N N . LEU A 1 120 ? 9.234 13.961 -2.289 1 98.5 120 LEU A N 1
ATOM 956 C CA . LEU A 1 120 ? 8.773 12.711 -2.877 1 98.5 120 LEU A CA 1
ATOM 957 C C . LEU A 1 120 ? 9.75 11.578 -2.564 1 98.5 120 LEU A C 1
ATOM 959 O O . LEU A 1 120 ? 10.969 11.773 -2.576 1 98.5 120 LEU A O 1
ATOM 963 N N . PHE A 1 121 ? 9.219 10.5 -2.264 1 98.38 121 PHE A N 1
ATOM 964 C CA . PHE A 1 121 ? 10.07 9.336 -2.037 1 98.38 121 PHE A CA 1
ATOM 965 C C . PHE A 1 121 ? 10.805 8.945 -3.314 1 98.38 121 PHE A C 1
ATOM 967 O O . PHE A 1 121 ? 10.188 8.797 -4.371 1 98.38 121 PHE A O 1
ATOM 974 N N . LYS A 1 122 ? 12.07 8.789 -3.318 1 89.44 122 LYS A N 1
ATOM 975 C CA . LYS A 1 122 ? 12.867 8.57 -4.52 1 89.44 122 LYS A CA 1
ATOM 976 C C . LYS A 1 122 ? 13.25 7.098 -4.672 1 89.44 122 LYS A C 1
ATOM 978 O O . LYS A 1 122 ? 13.398 6.383 -3.676 1 89.44 122 LYS A O 1
ATOM 983 N N . MET B 1 1 ? -12.133 -30 17.094 1 28.23 1 MET B N 1
ATOM 984 C CA . MET B 1 1 ? -10.898 -29.234 17.281 1 28.23 1 MET B CA 1
ATOM 985 C C . MET B 1 1 ? -10.945 -27.938 16.469 1 28.23 1 MET B C 1
ATOM 987 O O . MET B 1 1 ? -11.281 -27.938 15.289 1 28.23 1 MET B O 1
ATOM 991 N N . ALA B 1 2 ? -11.242 -26.812 16.984 1 34.62 2 ALA B N 1
ATOM 992 C CA . ALA B 1 2 ? -11.414 -25.562 16.25 1 34.62 2 ALA B CA 1
ATOM 993 C C . ALA B 1 2 ? -10.234 -25.312 15.312 1 34.62 2 ALA B C 1
ATOM 995 O O . ALA B 1 2 ? -9.078 -25.312 15.742 1 34.62 2 ALA B O 1
ATOM 996 N N . SER B 1 3 ? -10.117 -25.672 14.117 1 37.75 3 SER B N 1
ATOM 997 C CA . SER B 1 3 ? -9 -25.516 13.188 1 37.75 3 SER B CA 1
ATOM 998 C C . SER B 1 3 ? -8.398 -24.109 13.289 1 37.75 3 SER B C 1
ATOM 1000 O O . SER B 1 3 ? -9.125 -23.109 13.312 1 37.75 3 SER B O 1
ATOM 1002 N N . THR B 1 4 ? -7.371 -23.859 13.93 1 46.66 4 THR B N 1
ATOM 1003 C CA . THR B 1 4 ? -6.715 -22.562 14.102 1 46.66 4 THR B CA 1
ATOM 1004 C C . THR B 1 4 ? -6.699 -21.797 12.781 1 46.66 4 THR B C 1
ATOM 1006 O O . THR B 1 4 ? -6.148 -22.266 11.789 1 46.66 4 THR B O 1
ATOM 1009 N N . PRO B 1 5 ? -7.723 -21.031 12.625 1 57.5 5 PRO B N 1
ATOM 1010 C CA . PRO B 1 5 ? -7.789 -20.375 11.32 1 57.5 5 PRO B CA 1
ATOM 1011 C C . PRO B 1 5 ? -6.418 -19.938 10.805 1 57.5 5 PRO B C 1
ATOM 1013 O O . PRO B 1 5 ? -5.594 -19.453 11.586 1 57.5 5 PRO B O 1
ATOM 1016 N N . GLY B 1 6 ? -5.863 -20.609 9.773 1 74.38 6 GLY B N 1
ATOM 1017 C CA . GLY B 1 6 ? -4.574 -20.297 9.188 1 74.38 6 GLY B CA 1
ATOM 1018 C C . GLY B 1 6 ? -4.309 -18.812 9.094 1 74.38 6 GLY B C 1
ATOM 1019 O O . GLY B 1 6 ? -5.234 -18 9.188 1 74.38 6 GLY B O 1
ATOM 1020 N N . LYS B 1 7 ? -3.02 -18.375 9.234 1 91.06 7 LYS B N 1
ATOM 1021 C CA . LYS B 1 7 ? -2.611 -16.984 9.133 1 91.06 7 LYS B CA 1
ATOM 1022 C C . LYS B 1 7 ? -3.086 -16.359 7.824 1 91.06 7 LYS B C 1
ATOM 1024 O O . LYS B 1 7 ? -2.812 -16.906 6.746 1 91.06 7 LYS B O 1
ATOM 1029 N N . LEU B 1 8 ? -4.027 -15.367 7.852 1 98.25 8 LEU B N 1
ATOM 1030 C CA . LEU B 1 8 ? -4.488 -14.664 6.652 1 98.25 8 LEU B CA 1
ATOM 1031 C C . LEU B 1 8 ? -3.398 -13.75 6.105 1 98.25 8 LEU B C 1
ATOM 1033 O O . LEU B 1 8 ? -2.742 -13.039 6.863 1 98.25 8 LEU B O 1
ATOM 1037 N N . VAL B 1 9 ? -3.215 -13.906 4.789 1 98.69 9 VAL B N 1
ATOM 1038 C CA . VAL B 1 9 ? -2.193 -13.094 4.133 1 98.69 9 VAL B CA 1
ATOM 1039 C C . VAL B 1 9 ? -2.766 -12.461 2.869 1 98.69 9 VAL B C 1
ATOM 1041 O O . VAL B 1 9 ? -3.648 -13.031 2.227 1 98.69 9 VAL B O 1
ATOM 1044 N N . GLN B 1 10 ? -2.396 -11.273 2.582 1 98.94 10 GLN B N 1
ATOM 1045 C CA . GLN B 1 10 ? -2.566 -10.672 1.263 1 98.94 10 GLN B CA 1
ATOM 1046 C C . GLN B 1 10 ? -1.276 -10.75 0.452 1 98.94 10 GLN B C 1
ATOM 1048 O O . GLN B 1 10 ? -0.241 -10.227 0.871 1 98.94 10 GLN B O 1
ATOM 1053 N N . TYR B 1 11 ? -1.262 -11.422 -0.667 1 98.94 11 TYR B N 1
ATOM 1054 C CA . TYR B 1 11 ? -0.122 -11.438 -1.577 1 98.94 11 TYR B CA 1
ATOM 1055 C C . TYR B 1 11 ? -0.128 -10.203 -2.471 1 98.94 11 TYR B C 1
ATOM 1057 O O . TYR B 1 11 ? -1.182 -9.781 -2.959 1 98.94 11 TYR B O 1
ATOM 1065 N N . VAL B 1 12 ? 0.997 -9.641 -2.652 1 98.94 12 VAL B N 1
ATOM 1066 C CA . VAL B 1 12 ? 1.249 -8.469 -3.484 1 98.94 12 VAL B CA 1
ATOM 1067 C C . VAL B 1 12 ? 2.387 -8.766 -4.461 1 98.94 12 VAL B C 1
ATOM 1069 O O . VAL B 1 12 ? 3.516 -9.023 -4.047 1 98.94 12 VAL B O 1
ATOM 1072 N N . VAL B 1 13 ? 2.098 -8.766 -5.691 1 99 13 VAL B N 1
ATOM 1073 C CA . VAL B 1 13 ? 3.107 -9.047 -6.707 1 99 13 VAL B CA 1
ATOM 1074 C C . VAL B 1 13 ? 3.391 -7.781 -7.512 1 99 13 VAL B C 1
ATOM 1076 O O . VAL B 1 13 ? 2.492 -7.227 -8.148 1 99 13 VAL B O 1
ATOM 1079 N N . VAL B 1 14 ? 4.586 -7.355 -7.484 1 98.94 14 VAL B N 1
ATOM 1080 C CA . VAL B 1 14 ? 4.996 -6.09 -8.086 1 98.94 14 VAL B CA 1
ATOM 1081 C C . VAL B 1 14 ? 5.977 -6.352 -9.227 1 98.94 14 VAL B C 1
ATOM 1083 O O . VAL B 1 14 ? 6.895 -7.164 -9.094 1 98.94 14 VAL B O 1
ATOM 1086 N N . ARG B 1 15 ? 5.727 -5.672 -10.32 1 98.81 15 ARG B N 1
ATOM 1087 C CA . ARG B 1 15 ? 6.688 -5.773 -11.414 1 98.81 15 ARG B CA 1
ATOM 1088 C C . ARG B 1 15 ? 8.031 -5.176 -11.008 1 98.81 15 ARG B C 1
ATOM 1090 O O . ARG B 1 15 ? 8.133 -3.982 -10.719 1 98.81 15 ARG B O 1
ATOM 1097 N N . GLY B 1 16 ? 9.07 -6.035 -11.062 1 98.12 16 GLY B N 1
ATOM 1098 C CA . GLY B 1 16 ? 10.414 -5.598 -10.711 1 98.12 16 GLY B CA 1
ATOM 1099 C C . GLY B 1 16 ? 11.062 -4.75 -11.781 1 98.12 16 GLY B C 1
ATOM 1100 O O . GLY B 1 16 ? 11.891 -3.887 -11.477 1 98.12 16 GLY B O 1
ATOM 1101 N N . ASP B 1 17 ? 10.758 -4.977 -13.055 1 98.44 17 ASP B N 1
ATOM 1102 C CA . ASP B 1 17 ? 11.375 -4.25 -14.156 1 98.44 17 ASP B CA 1
ATOM 1103 C C . ASP B 1 17 ? 11 -2.77 -14.117 1 98.44 17 ASP B C 1
ATOM 1105 O O . ASP B 1 17 ? 11.633 -1.946 -14.789 1 98.44 17 ASP B O 1
ATOM 1109 N N . LEU B 1 18 ? 9.938 -2.379 -13.367 1 98.31 18 LEU B N 1
ATOM 1110 C CA . LEU B 1 18 ? 9.609 -0.967 -13.203 1 98.31 18 LEU B CA 1
ATOM 1111 C C . LEU B 1 18 ? 10.797 -0.196 -12.633 1 98.31 18 LEU B C 1
ATOM 1113 O O . LEU B 1 18 ? 11.109 0.902 -13.094 1 98.31 18 LEU B O 1
ATOM 1117 N N . LEU B 1 19 ? 11.391 -0.79 -11.641 1 97 19 LEU B N 1
ATOM 1118 C CA . LEU B 1 19 ? 12.531 -0.161 -10.984 1 97 19 LEU B CA 1
ATOM 1119 C C . LEU B 1 19 ? 13.805 -0.349 -11.797 1 97 19 LEU B C 1
ATOM 1121 O O . LEU B 1 19 ? 14.492 0.625 -12.117 1 97 19 LEU B O 1
ATOM 1125 N N . THR B 1 20 ? 14.102 -1.565 -12.188 1 96.56 20 THR B N 1
ATOM 1126 C CA . THR B 1 20 ? 15.422 -1.932 -12.695 1 96.56 20 THR B CA 1
ATOM 1127 C C . THR B 1 20 ? 15.562 -1.546 -14.164 1 96.56 20 THR B C 1
ATOM 1129 O O . THR B 1 20 ? 16.578 -0.964 -14.562 1 96.56 20 THR B O 1
ATOM 1132 N N . THR B 1 21 ? 14.562 -1.9 -15 1 97.62 21 THR B N 1
ATOM 1133 C CA . THR B 1 21 ? 14.672 -1.733 -16.438 1 97.62 21 THR B CA 1
ATOM 1134 C C . THR B 1 21 ? 14.023 -0.423 -16.891 1 97.62 21 THR B C 1
ATOM 1136 O O . THR B 1 21 ? 14.594 0.311 -17.703 1 97.62 21 THR B O 1
ATOM 1139 N N . LEU B 1 22 ? 12.953 -0.074 -16.297 1 97.5 22 LEU B N 1
ATOM 1140 C CA . LEU B 1 22 ? 12.188 1.071 -16.766 1 97.5 22 LEU B CA 1
ATOM 1141 C C . LEU B 1 22 ? 12.523 2.324 -15.969 1 97.5 22 LEU B C 1
ATOM 1143 O O . LEU B 1 22 ? 12.094 3.424 -16.312 1 97.5 22 LEU B O 1
ATOM 1147 N N . GLY B 1 23 ? 13.18 2.215 -14.852 1 97.56 23 GLY B N 1
ATOM 1148 C CA . GLY B 1 23 ? 13.758 3.334 -14.125 1 97.56 23 GLY B CA 1
ATOM 1149 C C . GLY B 1 23 ? 12.734 4.133 -13.344 1 97.56 23 GLY B C 1
ATOM 1150 O O . GLY B 1 23 ? 12.906 5.336 -13.141 1 97.56 23 GLY B O 1
ATOM 1151 N N . TRP B 1 24 ? 11.648 3.518 -12.977 1 97.75 24 TRP B N 1
ATOM 1152 C CA . TRP B 1 24 ? 10.688 4.223 -12.133 1 97.75 24 TRP B CA 1
ATOM 1153 C C . TRP B 1 24 ? 11.289 4.535 -10.766 1 97.75 24 TRP B C 1
ATOM 1155 O O . TRP B 1 24 ? 12.016 3.715 -10.195 1 97.75 24 TRP B O 1
ATOM 1165 N N . PRO B 1 25 ? 10.961 5.762 -10.242 1 97.31 25 PRO B N 1
ATOM 1166 C CA . PRO B 1 25 ? 11.367 5.984 -8.852 1 97.31 25 PRO B CA 1
ATOM 1167 C C . PRO B 1 25 ? 10.664 5.039 -7.875 1 97.31 25 PRO B C 1
ATOM 1169 O O . PRO B 1 25 ? 9.523 4.645 -8.109 1 97.31 25 PRO B O 1
ATOM 1172 N N . THR B 1 26 ? 11.344 4.711 -6.801 1 97.69 26 THR B N 1
ATOM 1173 C CA . THR B 1 26 ? 10.82 3.779 -5.809 1 97.69 26 THR B CA 1
ATOM 1174 C C . THR B 1 26 ? 9.477 4.262 -5.27 1 97.69 26 THR B C 1
ATOM 1176 O O . THR B 1 26 ? 8.562 3.461 -5.062 1 97.69 26 THR B O 1
ATOM 1179 N N . GLY B 1 27 ? 9.32 5.527 -5.02 1 98.38 27 GLY B N 1
ATOM 1180 C CA . GLY B 1 27 ? 8.07 6.086 -4.535 1 98.38 27 GLY B CA 1
ATOM 1181 C C . GLY B 1 27 ? 6.891 5.781 -5.438 1 98.38 27 GLY B C 1
ATOM 1182 O O . GLY B 1 27 ? 5.785 5.523 -4.961 1 98.38 27 GLY B O 1
ATOM 1183 N N . ALA B 1 28 ? 7.102 5.844 -6.734 1 98.25 28 ALA B N 1
ATOM 1184 C CA . ALA B 1 28 ? 6.039 5.52 -7.68 1 98.25 28 ALA B CA 1
ATOM 1185 C C . ALA B 1 28 ? 5.645 4.051 -7.578 1 98.25 28 ALA B C 1
ATOM 1187 O O . ALA B 1 28 ? 4.461 3.713 -7.648 1 98.25 28 ALA B O 1
ATOM 1188 N N . VAL B 1 29 ? 6.586 3.174 -7.461 1 98.56 29 VAL B N 1
ATOM 1189 C CA . VAL B 1 29 ? 6.32 1.745 -7.336 1 98.56 29 VAL B CA 1
ATOM 1190 C C . VAL B 1 29 ? 5.586 1.468 -6.027 1 98.56 29 VAL B C 1
ATOM 1192 O O . VAL B 1 29 ? 4.633 0.684 -5.996 1 98.56 29 VAL B O 1
ATOM 1195 N N . LEU B 1 30 ? 5.996 2.162 -4.957 1 98.81 30 LEU B N 1
ATOM 1196 C CA . LEU B 1 30 ? 5.289 2.074 -3.684 1 98.81 30 LEU B CA 1
ATOM 1197 C C . LEU B 1 30 ? 3.822 2.461 -3.85 1 98.81 30 LEU B C 1
ATOM 1199 O O . LEU B 1 30 ? 2.932 1.757 -3.367 1 98.81 30 LEU B O 1
ATOM 1203 N N . ALA B 1 31 ? 3.594 3.512 -4.562 1 98.81 31 ALA B N 1
ATOM 1204 C CA . ALA B 1 31 ? 2.225 3.971 -4.777 1 98.81 31 ALA B CA 1
ATOM 1205 C C . ALA B 1 31 ? 1.399 2.912 -5.504 1 98.81 31 ALA B C 1
ATOM 1207 O O . ALA B 1 31 ? 0.242 2.67 -5.152 1 98.81 31 ALA B O 1
ATOM 1208 N N . GLN B 1 32 ? 1.959 2.305 -6.547 1 98.88 32 GLN B N 1
ATOM 1209 C CA . GLN B 1 32 ? 1.244 1.283 -7.305 1 98.88 32 GLN B CA 1
ATOM 1210 C C . GLN B 1 32 ? 0.843 0.114 -6.41 1 98.88 32 GLN B C 1
ATOM 1212 O O . GLN B 1 32 ? -0.292 -0.364 -6.477 1 98.88 32 GLN B O 1
ATOM 1217 N N . ALA B 1 33 ? 1.781 -0.339 -5.594 1 98.94 33 ALA B N 1
ATOM 1218 C CA . ALA B 1 33 ? 1.496 -1.435 -4.672 1 98.94 33 ALA B CA 1
ATOM 1219 C C . ALA B 1 33 ? 0.393 -1.05 -3.689 1 98.94 33 ALA B C 1
ATOM 1221 O O . ALA B 1 33 ? -0.516 -1.841 -3.426 1 98.94 33 ALA B O 1
ATOM 1222 N N . CYS B 1 34 ? 0.482 0.135 -3.137 1 98.94 34 CYS B N 1
ATOM 1223 C CA . CYS B 1 34 ? -0.528 0.616 -2.201 1 98.94 34 CYS B CA 1
ATOM 1224 C C . CYS B 1 34 ? -1.899 0.679 -2.863 1 98.94 34 CYS B C 1
ATOM 1226 O O . CYS B 1 34 ? -2.906 0.316 -2.252 1 98.94 34 CYS B O 1
ATOM 1228 N N . HIS B 1 35 ? -1.921 1.147 -4.109 1 98.94 35 HIS B N 1
ATOM 1229 C CA . HIS B 1 35 ? -3.182 1.189 -4.844 1 98.94 35 HIS B CA 1
ATOM 1230 C C . HIS B 1 35 ? -3.779 -0.206 -4.992 1 98.94 35 HIS B C 1
ATOM 1232 O O . HIS B 1 35 ? -4.961 -0.413 -4.707 1 98.94 35 HIS B O 1
ATOM 1238 N N . ALA B 1 36 ? -3.012 -1.131 -5.445 1 98.94 36 ALA B N 1
ATOM 1239 C CA . ALA B 1 36 ? -3.494 -2.492 -5.656 1 98.94 36 ALA B CA 1
ATOM 1240 C C . ALA B 1 36 ? -4.031 -3.094 -4.363 1 98.94 36 ALA B C 1
ATOM 1242 O O . ALA B 1 36 ? -5.125 -3.666 -4.344 1 98.94 36 ALA B O 1
ATOM 1243 N N . CYS B 1 37 ? -3.275 -2.953 -3.275 1 98.94 37 CYS B N 1
ATOM 1244 C CA . CYS B 1 37 ? -3.672 -3.506 -1.984 1 98.94 37 CYS B CA 1
ATOM 1245 C C . CYS B 1 37 ? -4.98 -2.893 -1.507 1 98.94 37 CYS B C 1
ATOM 1247 O O . CYS B 1 37 ? -5.902 -3.613 -1.117 1 98.94 37 CYS B O 1
ATOM 1249 N N . THR B 1 38 ? -5.035 -1.583 -1.562 1 98.88 38 THR B N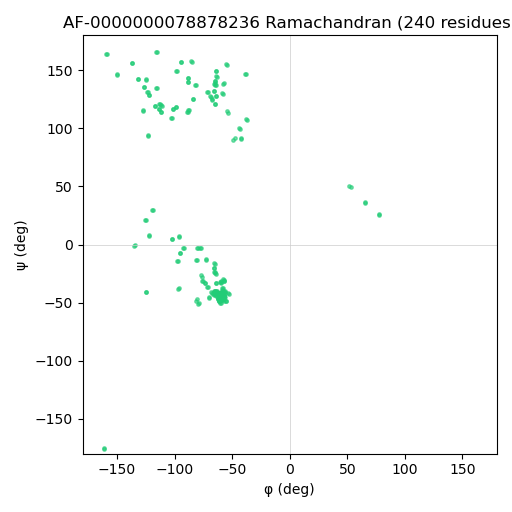 1
ATOM 1250 C CA . THR B 1 38 ? -6.227 -0.875 -1.112 1 98.88 38 THR B CA 1
ATOM 1251 C C . THR B 1 38 ? -7.441 -1.275 -1.946 1 98.88 38 THR B C 1
ATOM 1253 O O . THR B 1 38 ? -8.516 -1.542 -1.401 1 98.88 38 THR B O 1
ATOM 1256 N N . ALA B 1 39 ? -7.254 -1.348 -3.242 1 98.94 39 ALA B N 1
ATOM 1257 C CA . ALA B 1 39 ? -8.352 -1.704 -4.133 1 98.94 39 ALA B CA 1
ATOM 1258 C C . ALA B 1 39 ? -8.867 -3.109 -3.836 1 98.94 39 ALA B C 1
ATOM 1260 O O . ALA B 1 39 ? -10.078 -3.326 -3.742 1 98.94 39 ALA B O 1
ATOM 1261 N N . ALA B 1 40 ? -7.969 -4.047 -3.695 1 98.94 40 ALA B N 1
ATOM 1262 C CA . ALA B 1 40 ? -8.375 -5.422 -3.43 1 98.94 40 ALA B CA 1
ATOM 1263 C C . ALA B 1 40 ? -9.164 -5.52 -2.125 1 98.94 40 ALA B C 1
ATOM 1265 O O . ALA B 1 40 ? -10.211 -6.168 -2.072 1 98.94 40 ALA B O 1
ATOM 1266 N N . ILE B 1 41 ? -8.656 -4.859 -1.077 1 98.88 41 ILE B N 1
ATOM 1267 C CA . ILE B 1 41 ? -9.32 -4.895 0.222 1 98.88 41 ILE B CA 1
ATOM 1268 C C . ILE B 1 41 ? -10.719 -4.285 0.104 1 98.88 41 ILE B C 1
ATOM 1270 O O . ILE B 1 41 ? -11.688 -4.832 0.634 1 98.88 41 ILE B O 1
ATOM 1274 N N . TRP B 1 42 ? -10.812 -3.197 -0.626 1 98.88 42 TRP B N 1
ATOM 1275 C CA . TRP B 1 42 ? -12.094 -2.514 -0.763 1 98.88 42 TRP B CA 1
ATOM 1276 C C . TRP B 1 42 ? -13.062 -3.338 -1.604 1 98.88 42 TRP B C 1
ATOM 1278 O O . TRP B 1 42 ? -14.234 -3.494 -1.241 1 98.88 42 TRP B O 1
ATOM 1288 N N . MET B 1 43 ? -12.602 -3.865 -2.723 1 98.81 43 MET B N 1
ATOM 1289 C CA . MET B 1 43 ? -13.43 -4.645 -3.643 1 98.81 43 MET B CA 1
ATOM 1290 C C . MET B 1 43 ? -14.062 -5.832 -2.93 1 98.81 43 MET B C 1
ATOM 1292 O O . MET B 1 43 ? -15.195 -6.219 -3.246 1 98.81 43 MET B O 1
ATOM 1296 N N . PHE B 1 44 ? -13.359 -6.324 -1.964 1 98.81 44 PHE B N 1
ATOM 1297 C CA . PHE B 1 44 ? -13.812 -7.539 -1.301 1 98.81 44 PHE B CA 1
ATOM 1298 C C . PHE B 1 44 ? -14.07 -7.285 0.18 1 98.81 44 PHE B C 1
ATOM 1300 O O . PHE B 1 44 ? -13.867 -8.172 1.012 1 98.81 44 PHE B O 1
ATOM 1307 N N . LYS B 1 45 ? -14.445 -6.113 0.53 1 98.62 45 LYS B N 1
ATOM 1308 C CA . LYS B 1 45 ? -14.539 -5.641 1.907 1 98.62 45 LYS B CA 1
ATOM 1309 C C . LYS B 1 45 ? -15.617 -6.395 2.676 1 98.62 45 LYS B C 1
ATOM 1311 O O . LYS B 1 45 ? -15.633 -6.391 3.908 1 98.62 45 LYS B O 1
ATOM 1316 N N . GLU B 1 46 ? -16.594 -7.043 1.975 1 98.5 46 GLU B N 1
ATOM 1317 C CA . GLU B 1 46 ? -17.641 -7.773 2.662 1 98.5 46 GLU B CA 1
ATOM 1318 C C . GLU B 1 46 ? -17.297 -9.258 2.783 1 98.5 46 GLU B C 1
ATOM 1320 O O . GLU B 1 46 ? -18.031 -10.016 3.428 1 98.5 46 GLU B O 1
ATOM 1325 N N . ASP B 1 47 ? -16.219 -9.68 2.135 1 98.62 47 ASP B N 1
ATOM 1326 C CA . ASP B 1 47 ? -15.805 -11.078 2.207 1 98.62 47 ASP B CA 1
ATOM 1327 C C . ASP B 1 47 ? -15.391 -11.453 3.629 1 98.62 47 ASP B C 1
ATOM 1329 O O . ASP B 1 47 ? -14.703 -10.688 4.309 1 98.62 47 ASP B O 1
ATOM 1333 N N . PRO B 1 48 ? -15.758 -12.641 4.113 1 98.12 48 PRO B N 1
ATOM 1334 C CA . PRO B 1 48 ? -15.438 -13.039 5.484 1 98.12 48 PRO B CA 1
ATOM 1335 C C . PRO B 1 48 ? -13.945 -13.031 5.777 1 98.12 48 PRO B C 1
ATOM 1337 O O . PRO B 1 48 ? -13.523 -12.672 6.879 1 98.12 48 PRO B O 1
ATOM 1340 N N . SER B 1 49 ? -13.117 -13.445 4.891 1 97.94 49 SER B N 1
ATOM 1341 C CA . SER B 1 49 ? -11.672 -13.445 5.102 1 97.94 49 SER B CA 1
ATOM 1342 C C . SER B 1 49 ? -11.133 -12.023 5.223 1 97.94 49 SER B C 1
ATOM 1344 O O . SER B 1 49 ? -10.227 -11.766 6.02 1 97.94 49 SER B O 1
ATOM 1346 N N . THR B 1 50 ? -11.672 -11.102 4.359 1 98.62 50 THR B N 1
ATOM 1347 C CA . THR B 1 50 ? -11.266 -9.703 4.461 1 98.62 50 THR B CA 1
ATOM 1348 C C . THR B 1 50 ? -11.688 -9.117 5.801 1 98.62 50 THR B C 1
ATOM 1350 O O . THR B 1 50 ? -10.906 -8.414 6.449 1 98.62 50 THR B O 1
ATOM 1353 N N . LEU B 1 51 ? -12.93 -9.43 6.188 1 98.5 51 LEU B N 1
ATOM 1354 C CA . LEU B 1 51 ? -13.422 -8.953 7.473 1 98.5 51 LEU B CA 1
ATOM 1355 C C . LEU B 1 51 ? -12.562 -9.484 8.617 1 98.5 51 LEU B C 1
ATOM 1357 O O . LEU B 1 51 ? -12.18 -8.734 9.516 1 98.5 51 LEU B O 1
ATOM 1361 N N . SER B 1 52 ? -12.227 -10.75 8.578 1 98.25 52 SER B N 1
ATOM 1362 C CA . SER B 1 52 ? -11.359 -11.344 9.594 1 98.25 52 SER B CA 1
ATOM 1363 C C . SER B 1 52 ? -9.969 -10.719 9.57 1 98.25 52 SER B C 1
ATOM 1365 O O . SER B 1 52 ? -9.398 -10.422 10.625 1 98.25 52 SER B O 1
ATOM 1367 N N . TYR B 1 53 ? -9.469 -10.492 8.422 1 98.56 53 TYR B N 1
ATOM 1368 C CA . TYR B 1 53 ? -8.156 -9.906 8.18 1 98.56 53 TYR B CA 1
ATOM 1369 C C . TYR B 1 53 ? -8.055 -8.516 8.789 1 98.56 53 TYR B C 1
ATOM 1371 O O . TYR B 1 53 ? -6.996 -8.117 9.281 1 98.56 53 TYR B O 1
ATOM 1379 N N . THR B 1 54 ? -9.164 -7.781 8.82 1 98.31 54 THR B N 1
ATOM 1380 C CA . THR B 1 54 ? -9.164 -6.383 9.242 1 98.31 54 THR B CA 1
ATOM 1381 C C . THR B 1 54 ? -9.688 -6.254 10.672 1 98.31 54 THR B C 1
ATOM 1383 O O . THR B 1 54 ? -9.867 -5.141 11.172 1 98.31 54 THR B O 1
ATOM 1386 N N . GLU B 1 55 ? -9.938 -7.344 11.297 1 97.25 55 GLU B N 1
ATOM 1387 C CA . GLU B 1 55 ? -10.391 -7.324 12.68 1 97.25 55 GLU B CA 1
ATOM 1388 C C . GLU B 1 55 ? -9.32 -6.742 13.602 1 97.25 55 GLU B C 1
ATOM 1390 O O . GLU B 1 55 ? -9.641 -6.055 14.57 1 97.25 55 GLU B O 1
ATOM 1395 N N . ASP B 1 56 ? -8.078 -7.09 13.359 1 96.38 56 ASP B N 1
ATOM 1396 C CA . ASP B 1 56 ? -6.93 -6.492 14.031 1 96.38 56 ASP B CA 1
ATOM 1397 C C . ASP B 1 56 ? -5.957 -5.883 13.016 1 96.38 56 ASP B C 1
ATOM 1399 O O . ASP B 1 56 ? -5.027 -6.551 12.562 1 96.38 56 ASP B O 1
ATOM 1403 N N . LEU B 1 57 ? -6.125 -4.672 12.773 1 97.56 57 LEU B N 1
ATOM 1404 C CA . LEU B 1 57 ? -5.406 -3.986 11.711 1 97.56 57 LEU B CA 1
ATOM 1405 C C . LEU B 1 57 ? -3.908 -3.961 11.984 1 97.56 57 LEU B C 1
ATOM 1407 O O . LEU B 1 57 ? -3.102 -3.914 11.055 1 97.56 57 LEU B O 1
ATOM 1411 N N . ASP B 1 58 ? -3.512 -4.043 13.203 1 97 58 ASP B N 1
ATOM 1412 C CA . ASP B 1 58 ? -2.1 -3.953 13.555 1 97 58 ASP B CA 1
ATOM 1413 C C . ASP B 1 58 ? -1.386 -5.281 13.32 1 97 58 ASP B C 1
ATOM 1415 O O . ASP B 1 58 ? -0.168 -5.379 13.484 1 97 58 ASP B O 1
ATOM 1419 N N . ARG B 1 59 ? -2.145 -6.328 12.898 1 95.44 59 ARG B N 1
ATOM 1420 C CA . ARG B 1 59 ? -1.565 -7.652 12.719 1 95.44 59 ARG B CA 1
ATOM 1421 C C . ARG B 1 59 ? -1.839 -8.188 11.312 1 95.44 59 ARG B C 1
ATOM 1423 O O . ARG B 1 59 ? -1.847 -9.398 11.094 1 95.44 59 ARG B O 1
ATOM 1430 N N . MET B 1 60 ? -2.115 -7.297 10.438 1 97.94 60 MET B N 1
ATOM 1431 C CA . MET B 1 60 ? -2.217 -7.691 9.031 1 97.94 60 MET B CA 1
ATOM 1432 C C . MET B 1 60 ? -0.876 -8.203 8.516 1 97.94 60 MET B C 1
ATOM 1434 O O . MET B 1 60 ? 0.178 -7.688 8.891 1 97.94 60 MET B O 1
ATOM 1438 N N . HIS B 1 61 ? -0.889 -9.211 7.629 1 98.06 61 HIS B N 1
ATOM 1439 C CA . HIS B 1 61 ? 0.309 -9.766 7.008 1 98.06 61 HIS B CA 1
ATOM 1440 C C . HIS B 1 61 ? 0.231 -9.68 5.488 1 98.06 61 HIS B C 1
ATOM 1442 O O . HIS B 1 61 ? -0.764 -10.094 4.887 1 98.06 61 HIS B O 1
ATOM 1448 N N . LYS B 1 62 ? 1.307 -9.117 4.895 1 98.69 62 LYS B N 1
ATOM 1449 C CA . LYS B 1 62 ? 1.435 -9.047 3.441 1 98.69 62 LYS B CA 1
ATOM 1450 C C . LYS B 1 62 ? 2.744 -9.672 2.973 1 98.69 62 LYS B C 1
ATOM 1452 O O . LYS B 1 62 ? 3.77 -9.555 3.645 1 98.69 62 LYS B O 1
ATOM 1457 N N . VAL B 1 63 ? 2.688 -10.344 1.876 1 98.69 63 VAL B N 1
ATOM 1458 C CA . VAL B 1 63 ? 3.859 -10.906 1.212 1 98.69 63 VAL B CA 1
ATOM 1459 C C . VAL B 1 63 ? 4.078 -10.203 -0.128 1 98.69 63 VAL B C 1
ATOM 1461 O O . VAL B 1 63 ? 3.232 -10.281 -1.022 1 98.69 63 VAL B O 1
ATOM 1464 N N . VAL B 1 64 ? 5.172 -9.547 -0.25 1 98.94 64 VAL B N 1
ATOM 1465 C CA . VAL B 1 64 ? 5.453 -8.797 -1.471 1 98.94 64 VAL B CA 1
ATOM 1466 C C . VAL B 1 64 ? 6.43 -9.586 -2.346 1 98.94 64 VAL B C 1
ATOM 1468 O O . VAL B 1 64 ? 7.566 -9.836 -1.944 1 98.94 64 VAL B O 1
ATOM 1471 N N . LEU B 1 65 ? 5.973 -9.961 -3.508 1 98.94 65 LEU B N 1
ATOM 1472 C CA . LEU B 1 65 ? 6.73 -10.773 -4.453 1 98.94 65 LEU B CA 1
ATOM 1473 C C . LEU B 1 65 ? 7.012 -9.992 -5.734 1 98.94 65 LEU B C 1
ATOM 1475 O O . LEU B 1 65 ? 6.43 -8.93 -5.961 1 98.94 65 LEU B O 1
ATOM 1479 N N . GLU B 1 66 ? 7.941 -10.539 -6.531 1 98.88 66 GLU B N 1
ATOM 1480 C CA . GLU B 1 66 ? 8.383 -9.836 -7.734 1 98.88 66 GLU B CA 1
ATOM 1481 C C . GLU B 1 66 ? 7.961 -10.594 -8.992 1 98.88 66 GLU B C 1
ATOM 1483 O O . GLU B 1 66 ? 8.273 -11.773 -9.148 1 98.88 66 GLU B O 1
ATOM 1488 N N . ALA B 1 67 ? 7.184 -9.953 -9.852 1 98.88 67 ALA B N 1
ATOM 1489 C CA . ALA B 1 67 ? 7.066 -10.383 -11.242 1 98.88 67 ALA B CA 1
ATOM 1490 C C . ALA B 1 67 ? 8.133 -9.727 -12.109 1 98.88 67 ALA B C 1
ATOM 1492 O O . ALA B 1 67 ? 8.406 -8.531 -11.969 1 98.88 67 ALA B O 1
ATOM 1493 N N . LYS B 1 68 ? 8.672 -10.406 -12.969 1 98.06 68 LYS B N 1
ATOM 1494 C CA . LYS B 1 68 ? 9.828 -9.898 -13.711 1 98.06 68 LYS B CA 1
ATOM 1495 C C . LYS B 1 68 ? 9.398 -8.844 -14.727 1 98.06 68 LYS B C 1
ATOM 1497 O O . LYS B 1 68 ? 10.188 -7.957 -15.07 1 98.06 68 LYS B O 1
ATOM 1502 N N . ASP B 1 69 ? 8.164 -9.016 -15.289 1 98.19 69 ASP B N 1
ATOM 1503 C CA . ASP B 1 69 ? 7.73 -8.102 -16.344 1 98.19 69 ASP B CA 1
ATOM 1504 C C . ASP B 1 69 ? 6.215 -8.148 -16.516 1 98.19 69 ASP B C 1
ATOM 1506 O O . ASP B 1 69 ? 5.512 -8.797 -15.742 1 98.19 69 ASP B O 1
ATOM 1510 N N . ARG B 1 70 ? 5.738 -7.426 -17.516 1 98.31 70 ARG B N 1
ATOM 1511 C CA . ARG B 1 70 ? 4.316 -7.316 -17.828 1 98.31 70 ARG B CA 1
ATOM 1512 C C . ARG B 1 70 ? 3.711 -8.688 -18.109 1 98.31 70 ARG B C 1
ATOM 1514 O O . ARG B 1 70 ? 2.646 -9.023 -17.578 1 98.31 70 ARG B O 1
ATOM 1521 N N . ASP B 1 71 ? 4.371 -9.484 -18.953 1 98.62 71 ASP B N 1
ATOM 1522 C CA . ASP B 1 71 ? 3.834 -10.781 -19.359 1 98.62 71 ASP B CA 1
ATOM 1523 C C . ASP B 1 71 ? 3.596 -11.672 -18.141 1 98.62 71 ASP B C 1
ATOM 1525 O O . ASP B 1 71 ? 2.562 -12.344 -18.047 1 98.62 71 ASP B O 1
ATOM 1529 N N . GLU B 1 72 ? 4.535 -11.688 -17.25 1 98.81 72 GLU B N 1
ATOM 1530 C CA . GLU B 1 72 ? 4.438 -12.57 -16.094 1 98.81 72 GLU B CA 1
ATOM 1531 C C . GLU B 1 72 ? 3.291 -12.148 -15.18 1 98.81 72 GLU B C 1
ATOM 1533 O O . GLU B 1 72 ? 2.555 -13 -14.672 1 98.81 72 GLU B O 1
ATOM 1538 N N . ILE B 1 73 ? 3.092 -10.891 -14.906 1 98.88 73 ILE B N 1
ATOM 1539 C CA . ILE B 1 73 ? 2.053 -10.461 -13.977 1 98.88 73 ILE B CA 1
ATOM 1540 C C . ILE B 1 73 ? 0.678 -10.656 -14.609 1 98.88 73 ILE B C 1
ATOM 1542 O O . ILE B 1 73 ? -0.286 -11 -13.922 1 98.88 73 ILE B O 1
ATOM 1546 N N . GLU B 1 74 ? 0.582 -10.422 -15.891 1 98.88 74 GLU B N 1
ATOM 1547 C CA . GLU B 1 74 ? -0.69 -10.641 -16.578 1 98.88 74 GLU B CA 1
ATOM 1548 C C . GLU B 1 74 ? -1.045 -12.125 -16.625 1 98.88 74 GLU B C 1
ATOM 1550 O O . GLU B 1 74 ? -2.213 -12.492 -16.5 1 98.88 74 GLU B O 1
ATOM 1555 N N . SER B 1 75 ? -0.032 -12.93 -16.891 1 98.81 75 SER B N 1
ATOM 1556 C CA . SER B 1 75 ? -0.255 -14.375 -16.844 1 98.81 75 SER B CA 1
ATOM 1557 C C . SER B 1 75 ? -0.748 -14.82 -15.477 1 98.81 75 SER B C 1
ATOM 1559 O O . SER B 1 75 ? -1.666 -15.641 -15.383 1 98.81 75 SER B O 1
ATOM 1561 N N . LEU B 1 76 ? -0.086 -14.328 -14.469 1 98.88 76 LEU B N 1
ATOM 1562 C CA . LEU B 1 76 ? -0.529 -14.633 -13.117 1 98.88 76 LEU B CA 1
ATOM 1563 C C . LEU B 1 76 ? -1.989 -14.234 -12.922 1 98.88 76 LEU B C 1
ATOM 1565 O O . LEU B 1 76 ? -2.779 -15.016 -12.383 1 98.88 76 LEU B O 1
ATOM 1569 N N . SER B 1 77 ? -2.369 -13.039 -13.312 1 98.94 77 SER B N 1
ATOM 1570 C CA . SER B 1 77 ? -3.746 -12.578 -13.172 1 98.94 77 SER B CA 1
ATOM 1571 C C . SER B 1 77 ? -4.719 -13.508 -13.883 1 98.94 77 SER B C 1
ATOM 1573 O O . SER B 1 77 ? -5.773 -13.852 -13.336 1 98.94 77 SER B O 1
ATOM 1575 N N . ARG B 1 78 ? -4.352 -13.859 -15.094 1 98.75 78 ARG B N 1
ATOM 1576 C CA . ARG B 1 78 ? -5.195 -14.773 -15.859 1 98.75 78 ARG B CA 1
ATOM 1577 C C . ARG B 1 78 ? -5.363 -16.109 -15.125 1 98.75 78 ARG B C 1
ATOM 1579 O O . ARG B 1 78 ? -6.473 -16.641 -15.031 1 98.75 78 ARG B O 1
ATOM 1586 N N . PHE B 1 79 ? -4.258 -16.578 -14.648 1 98.5 79 PHE B N 1
ATOM 1587 C CA . PHE B 1 79 ? -4.273 -17.844 -13.93 1 98.5 79 PHE B CA 1
ATOM 1588 C C . PHE B 1 79 ? -5.156 -17.766 -12.688 1 98.5 79 PHE B C 1
ATOM 1590 O O . PHE B 1 79 ? -5.965 -18.656 -12.43 1 98.5 79 PHE B O 1
ATOM 1597 N N . LEU B 1 80 ? -5.027 -16.766 -11.867 1 98.88 80 LEU B N 1
ATOM 1598 C CA . LEU B 1 80 ? -5.836 -16.562 -10.664 1 98.88 80 LEU B CA 1
ATOM 1599 C C . LEU B 1 80 ? -7.312 -16.453 -11.016 1 98.88 80 LEU B C 1
ATOM 1601 O O . LEU B 1 80 ? -8.164 -16.984 -10.305 1 98.88 80 LEU B O 1
ATOM 1605 N N . THR B 1 81 ? -7.598 -15.75 -12.094 1 98.88 81 THR B N 1
ATOM 1606 C CA . THR B 1 81 ? -8.977 -15.578 -12.539 1 98.88 81 THR B CA 1
ATOM 1607 C C . THR B 1 81 ? -9.594 -16.922 -12.898 1 98.88 81 THR B C 1
ATOM 1609 O O . THR B 1 81 ? -10.727 -17.219 -12.516 1 98.88 81 THR B O 1
ATOM 1612 N N . VAL B 1 82 ? -8.906 -17.734 -13.617 1 98.62 82 VAL B N 1
ATOM 1613 C CA . VAL B 1 82 ? -9.375 -19.047 -14.039 1 98.62 82 VAL B CA 1
ATOM 1614 C C . VAL B 1 82 ? -9.711 -19.891 -12.812 1 98.62 82 VAL B C 1
ATOM 1616 O O . VAL B 1 82 ? -10.703 -20.625 -12.812 1 98.62 82 VAL B O 1
ATOM 1619 N N . ASP B 1 83 ? -8.945 -19.766 -11.758 1 98.5 83 ASP B N 1
ATOM 1620 C CA . ASP B 1 83 ? -9.125 -20.578 -10.57 1 98.5 83 ASP B CA 1
ATOM 1621 C C . ASP B 1 83 ? -9.961 -19.859 -9.523 1 98.5 83 ASP B C 1
ATOM 1623 O O . ASP B 1 83 ? -10.023 -20.281 -8.367 1 98.5 83 ASP B O 1
ATOM 1627 N N . SER B 1 84 ? -10.516 -18.719 -9.828 1 98.56 84 SER B N 1
ATOM 1628 C CA . SER B 1 84 ? -11.445 -17.953 -9 1 98.56 84 SER B CA 1
ATOM 1629 C C . SER B 1 84 ? -10.773 -17.453 -7.727 1 98.56 84 SER B C 1
ATOM 1631 O O . SER B 1 84 ? -11.359 -17.531 -6.645 1 98.56 84 SER B O 1
ATOM 1633 N N . ILE B 1 85 ? -9.523 -17.109 -7.887 1 98.88 85 ILE B N 1
ATOM 1634 C CA . ILE B 1 85 ? -8.828 -16.422 -6.797 1 98.88 85 ILE B CA 1
ATOM 1635 C C . ILE B 1 85 ? -9.023 -14.914 -6.926 1 98.88 85 ILE B C 1
ATOM 1637 O O . ILE B 1 85 ? -8.547 -14.305 -7.887 1 98.88 85 ILE B O 1
ATOM 1641 N N . ASP B 1 86 ? -9.695 -14.328 -6.008 1 98.94 86 ASP B N 1
ATOM 1642 C CA . ASP B 1 86 ? -10.062 -12.914 -6.055 1 98.94 86 ASP B CA 1
ATOM 1643 C C . ASP B 1 86 ? -8.828 -12.023 -5.895 1 98.94 86 ASP B C 1
ATOM 1645 O O . ASP B 1 86 ? -8.023 -12.227 -4.984 1 98.94 86 ASP B O 1
ATOM 1649 N N . HIS B 1 87 ? -8.641 -11.062 -6.828 1 98.94 87 HIS B N 1
ATOM 1650 C CA . HIS B 1 87 ? -7.484 -10.172 -6.836 1 98.94 87 HIS B CA 1
ATOM 1651 C C . HIS B 1 87 ? -7.773 -8.914 -7.641 1 98.94 87 HIS B C 1
ATOM 1653 O O . HIS B 1 87 ? -8.812 -8.805 -8.289 1 98.94 87 HIS B O 1
ATOM 1659 N N . LYS B 1 88 ? -6.973 -7.93 -7.465 1 98.94 88 LYS B N 1
ATOM 1660 C CA . LYS B 1 88 ? -6.953 -6.707 -8.266 1 98.94 88 LYS B CA 1
ATOM 1661 C C . LYS B 1 88 ? -5.625 -6.555 -9 1 98.94 88 LYS B C 1
ATOM 1663 O O . LYS B 1 88 ? -4.559 -6.59 -8.383 1 98.94 88 LYS B O 1
ATOM 1668 N N . LEU B 1 89 ? -5.645 -6.523 -10.273 1 98.94 89 LEU B N 1
ATOM 1669 C CA . LEU B 1 89 ? -4.52 -6.051 -11.07 1 98.94 89 LEU B CA 1
ATOM 1670 C C . LEU B 1 89 ? -4.59 -4.539 -11.273 1 98.94 89 LEU B C 1
ATOM 1672 O O . LEU B 1 89 ? -5.52 -4.039 -11.914 1 98.94 89 LEU B O 1
ATOM 1676 N N . TRP B 1 90 ? -3.646 -3.842 -10.758 1 98.88 90 TRP B N 1
ATOM 1677 C CA . TRP B 1 90 ? -3.635 -2.387 -10.875 1 98.88 90 TRP B CA 1
ATOM 1678 C C . TRP B 1 90 ? -3.029 -1.951 -12.203 1 98.88 90 TRP B C 1
ATOM 1680 O O . TRP B 1 90 ? -1.905 -2.336 -12.539 1 98.88 90 TRP B O 1
ATOM 1690 N N . ILE B 1 91 ? -3.791 -1.185 -12.891 1 98.62 91 ILE B N 1
ATOM 1691 C CA . ILE B 1 91 ? -3.387 -0.658 -14.195 1 98.62 91 ILE B CA 1
ATOM 1692 C C . ILE B 1 91 ? -3.172 0.85 -14.094 1 98.62 91 ILE B C 1
ATOM 1694 O O . ILE B 1 91 ? -4.121 1.605 -13.867 1 98.62 91 ILE B O 1
ATOM 1698 N N . GLU B 1 92 ? -1.898 1.238 -14.281 1 97.12 92 GLU B N 1
ATOM 1699 C CA . GLU B 1 92 ? -1.57 2.66 -14.289 1 97.12 92 GLU B CA 1
ATOM 1700 C C . GLU B 1 92 ? -2.18 3.361 -15.5 1 97.12 92 GLU B C 1
ATOM 1702 O O . GLU B 1 92 ? -2.072 2.871 -16.625 1 97.12 92 GLU B O 1
ATOM 1707 N N . GLN B 1 93 ? -2.934 4.387 -15.203 1 94.88 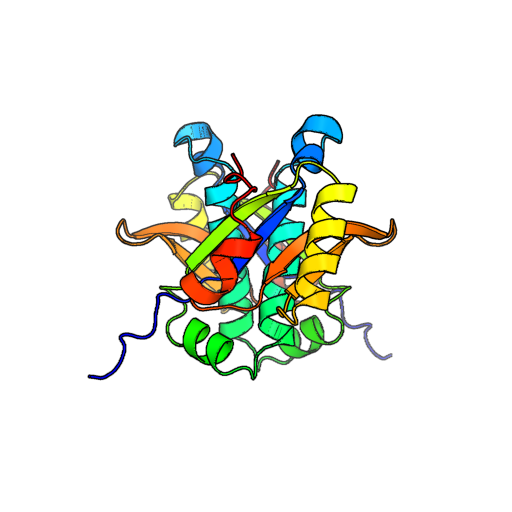93 GLN B N 1
ATOM 1708 C CA . GLN B 1 93 ? -3.527 5.227 -16.234 1 94.88 93 GLN B CA 1
ATOM 1709 C C . GLN B 1 93 ? -2.703 6.492 -16.469 1 94.88 93 GLN B C 1
ATOM 1711 O O . GLN B 1 93 ? -1.999 6.945 -15.562 1 94.88 93 GLN B O 1
ATOM 1716 N N . PRO B 1 94 ? -2.707 7.004 -17.672 1 93.56 94 PRO B N 1
ATOM 1717 C CA . PRO B 1 94 ? -3.52 6.672 -18.844 1 93.56 94 PRO B CA 1
ATOM 1718 C C . PRO B 1 94 ? -2.854 5.641 -19.75 1 93.56 94 PRO B C 1
ATOM 1720 O O . PRO B 1 94 ? -3.467 5.168 -20.703 1 93.56 94 PRO B O 1
ATOM 1723 N N . GLU B 1 95 ? -1.641 5.184 -19.469 1 92.94 95 GLU B N 1
ATOM 1724 C CA . GLU B 1 95 ? -0.855 4.336 -20.359 1 92.94 95 GLU B CA 1
ATOM 1725 C C . GLU B 1 95 ? -1.345 2.891 -20.312 1 92.94 95 GLU B C 1
ATOM 1727 O O . GLU B 1 95 ? -0.881 2.049 -21.078 1 92.94 95 GLU B O 1
ATOM 1732 N N . ASN B 1 96 ? -2.354 2.639 -19.422 1 94.88 96 ASN B N 1
ATOM 1733 C CA . ASN B 1 96 ? -2.873 1.284 -19.266 1 94.88 96 ASN B CA 1
ATOM 1734 C C . ASN B 1 96 ? -1.756 0.286 -18.984 1 94.88 96 ASN B C 1
ATOM 1736 O O . ASN B 1 96 ? -1.651 -0.744 -19.656 1 94.88 96 ASN B O 1
ATOM 1740 N N . PHE B 1 97 ? -0.944 0.608 -18.047 1 96.81 97 PHE B N 1
ATOM 1741 C CA . PHE B 1 97 ? 0.257 -0.135 -17.688 1 96.81 97 PHE B CA 1
ATOM 1742 C C . PHE B 1 97 ? 0.029 -0.95 -16.422 1 96.81 97 PHE B C 1
ATOM 1744 O O . PHE B 1 97 ? -0.059 -0.392 -15.328 1 96.81 97 PHE B O 1
ATOM 1751 N N . PRO B 1 98 ? -0.058 -2.391 -16.609 1 98.75 98 PRO B N 1
ATOM 1752 C CA . PRO B 1 98 ? -0.154 -3.188 -15.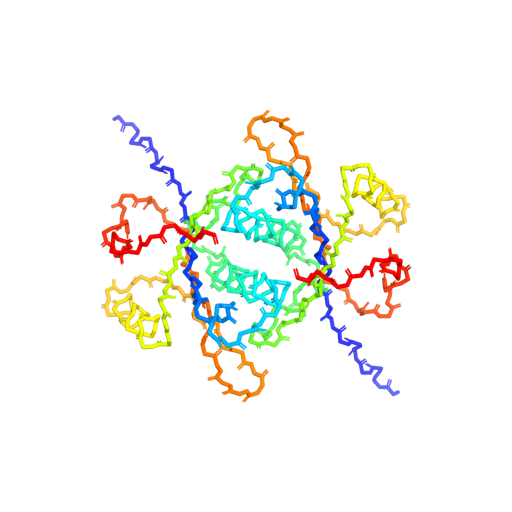391 1 98.75 98 PRO B CA 1
ATOM 1753 C C . PRO B 1 98 ? 1.11 -3.113 -14.539 1 98.75 98 PRO B C 1
ATOM 1755 O O . PRO B 1 98 ? 2.217 -3.309 -15.047 1 98.75 98 PRO B O 1
ATOM 1758 N N . THR B 1 99 ? 0.96 -2.877 -13.25 1 98.88 99 THR B N 1
ATOM 1759 C CA . THR B 1 99 ? 2.145 -2.609 -12.445 1 98.88 99 THR B CA 1
ATOM 1760 C C . THR B 1 99 ? 2.223 -3.572 -11.266 1 98.88 99 THR B C 1
ATOM 1762 O O . THR B 1 99 ? 3.312 -3.971 -10.852 1 98.88 99 THR B O 1
ATOM 1765 N N . CYS B 1 100 ? 1.058 -3.826 -10.656 1 98.88 100 CYS B N 1
ATOM 1766 C CA . CYS B 1 100 ? 1.013 -4.57 -9.398 1 98.88 100 CYS B CA 1
ATOM 1767 C C . CYS B 1 100 ? -0.291 -5.348 -9.273 1 98.88 100 CYS B C 1
ATOM 1769 O O . CYS B 1 100 ? -1.32 -4.938 -9.82 1 98.88 100 CYS B O 1
ATOM 1771 N N . LEU B 1 101 ? -0.228 -6.484 -8.656 1 98.94 101 LEU B N 1
ATOM 1772 C CA . LEU B 1 101 ? -1.38 -7.336 -8.375 1 98.94 101 LEU B CA 1
ATOM 1773 C C . LEU B 1 101 ? -1.49 -7.629 -6.883 1 98.94 101 LEU B C 1
ATOM 1775 O O . LEU B 1 101 ? -0.487 -7.922 -6.227 1 98.94 101 LEU B O 1
ATOM 1779 N N . ALA B 1 102 ? -2.658 -7.465 -6.312 1 99 102 ALA B N 1
ATOM 1780 C CA . ALA B 1 102 ? -2.895 -7.828 -4.918 1 99 102 ALA B CA 1
ATOM 1781 C C . ALA B 1 102 ? -4.094 -8.758 -4.789 1 99 102 ALA B C 1
ATOM 1783 O O . ALA B 1 102 ? -5.133 -8.539 -5.418 1 99 102 ALA B O 1
ATOM 1784 N N . THR B 1 103 ? -3.932 -9.758 -4.012 1 98.94 103 THR B N 1
ATOM 1785 C CA . THR B 1 103 ? -5.051 -10.656 -3.752 1 98.94 103 THR B CA 1
ATOM 1786 C C . THR B 1 103 ? -5.922 -10.125 -2.615 1 98.94 103 THR B C 1
ATOM 1788 O O . THR B 1 103 ? -5.473 -9.297 -1.818 1 98.94 103 THR B O 1
ATOM 1791 N N . LYS B 1 104 ? -7.148 -10.578 -2.621 1 98.75 104 LYS B N 1
ATOM 1792 C CA . LYS B 1 104 ? -7.875 -10.594 -1.355 1 98.75 104 LYS B CA 1
ATOM 1793 C C . LYS B 1 104 ? -7.098 -11.352 -0.284 1 98.75 104 LYS B C 1
ATOM 1795 O O . LYS B 1 104 ? -6.234 -12.172 -0.602 1 98.75 104 LYS B O 1
ATOM 1800 N N . PRO B 1 105 ? -7.34 -11.023 1.032 1 98.81 105 PRO B N 1
ATOM 1801 C CA . PRO B 1 105 ? -6.707 -11.875 2.041 1 98.81 105 PRO B CA 1
ATOM 1802 C C . PRO B 1 105 ? -7.215 -13.32 1.999 1 98.81 105 PRO B C 1
ATOM 1804 O O . PRO B 1 105 ? -8.414 -13.547 1.812 1 98.81 105 PRO B O 1
ATOM 1807 N N . TYR B 1 106 ? -6.285 -14.234 2.127 1 98.62 106 TYR B N 1
ATOM 1808 C CA . TYR B 1 106 ? -6.562 -15.664 2.189 1 98.62 106 TYR B CA 1
ATOM 1809 C C . TYR B 1 106 ? -5.719 -16.344 3.266 1 98.62 106 TYR B C 1
ATOM 1811 O O . TYR B 1 106 ? -4.699 -15.789 3.695 1 98.62 106 TYR B O 1
ATOM 1819 N N . ALA B 1 107 ? -6.27 -17.453 3.684 1 97.88 107 ALA B N 1
ATOM 1820 C CA . ALA B 1 107 ? -5.34 -18.328 4.387 1 97.88 107 ALA B CA 1
ATOM 1821 C C . ALA B 1 107 ? -4.16 -18.703 3.492 1 97.88 107 ALA B C 1
ATOM 1823 O O . ALA B 1 107 ? -4.348 -19.094 2.34 1 97.88 107 ALA B O 1
ATOM 1824 N N . LYS B 1 108 ? -2.955 -18.547 3.998 1 97.38 108 LYS B N 1
ATOM 1825 C CA . LYS B 1 108 ? -1.744 -18.734 3.205 1 97.38 108 LYS B CA 1
ATOM 1826 C C . LYS B 1 108 ? -1.756 -20.109 2.521 1 97.38 108 LYS B C 1
ATOM 1828 O O . LYS B 1 108 ? -1.44 -20.219 1.336 1 97.38 108 LYS B O 1
ATOM 1833 N N . GLU B 1 109 ? -2.143 -21.109 3.16 1 96.81 109 GLU B N 1
ATOM 1834 C CA . GLU B 1 109 ? -2.105 -22.469 2.656 1 96.81 109 GLU B CA 1
ATOM 1835 C C . GLU B 1 109 ? -3.049 -22.656 1.473 1 96.81 109 GLU B C 1
ATOM 1837 O O . GLU B 1 109 ? -2.857 -23.547 0.649 1 96.81 109 GLU B O 1
ATOM 1842 N N . ASP B 1 110 ? -4.043 -21.812 1.384 1 97.12 110 ASP B N 1
ATOM 1843 C CA . ASP B 1 110 ? -5.051 -21.953 0.336 1 97.12 110 ASP B CA 1
ATOM 1844 C C . ASP B 1 110 ? -4.516 -21.453 -1.008 1 97.12 110 ASP B C 1
ATOM 1846 O O . ASP B 1 110 ? -4.949 -21.922 -2.062 1 97.12 110 ASP B O 1
ATOM 1850 N N . ILE B 1 111 ? -3.568 -20.547 -0.962 1 98 111 ILE B N 1
ATOM 1851 C CA . ILE B 1 111 ? -3.293 -19.922 -2.258 1 98 111 ILE B CA 1
ATOM 1852 C C . ILE B 1 111 ? -1.785 -19.844 -2.479 1 98 111 ILE B C 1
ATOM 1854 O O . ILE B 1 111 ? -1.331 -19.391 -3.531 1 98 111 ILE B O 1
ATOM 1858 N N . GLN B 1 112 ? -0.967 -20.281 -1.549 1 98 112 GLN B N 1
ATOM 1859 C CA . GLN B 1 112 ? 0.484 -20.156 -1.661 1 98 112 GLN B CA 1
ATOM 1860 C C . GLN B 1 112 ? 0.992 -20.844 -2.926 1 98 112 GLN B C 1
ATOM 1862 O O . GLN B 1 112 ? 2.004 -20.438 -3.498 1 98 112 GLN B O 1
ATOM 1867 N N . LYS B 1 113 ? 0.338 -21.844 -3.359 1 98.12 113 LYS B N 1
ATOM 1868 C CA . LYS B 1 113 ? 0.759 -22.625 -4.523 1 98.12 113 LYS B CA 1
ATOM 1869 C C . LYS B 1 113 ? 0.841 -21.734 -5.77 1 98.12 113 LYS B C 1
ATOM 1871 O O . LYS B 1 113 ? 1.643 -22 -6.668 1 98.12 113 LYS B O 1
ATOM 1876 N N . TYR B 1 114 ? -0.003 -20.703 -5.887 1 98.62 114 TYR B N 1
ATOM 1877 C CA . TYR B 1 114 ? -0.042 -19.844 -7.059 1 98.62 114 TYR B CA 1
ATOM 1878 C C . TYR B 1 114 ? 1.171 -18.922 -7.102 1 98.62 114 TYR B C 1
ATOM 1880 O O . TYR B 1 114 ? 1.46 -18.312 -8.133 1 98.62 114 TYR B O 1
ATOM 1888 N N . PHE B 1 115 ? 1.941 -18.828 -5.969 1 98.75 115 PHE B N 1
ATOM 1889 C CA . PHE B 1 115 ? 2.963 -17.797 -5.836 1 98.75 115 PHE B CA 1
ATOM 1890 C C . PHE B 1 115 ? 4.332 -18.422 -5.59 1 98.75 115 PHE B C 1
ATOM 1892 O O . PHE B 1 115 ? 5.316 -17.703 -5.387 1 98.75 115 PHE B O 1
ATOM 1899 N N . LYS B 1 116 ? 4.434 -19.688 -5.68 1 97.88 116 LYS B N 1
ATOM 1900 C CA . LYS B 1 116 ? 5.645 -20.422 -5.348 1 97.88 116 LYS B CA 1
ATOM 1901 C C . LYS B 1 116 ? 6.797 -20.047 -6.281 1 97.88 116 LYS B C 1
ATOM 1903 O O . LYS B 1 116 ? 7.957 -20.047 -5.871 1 97.88 116 LYS B O 1
ATOM 1908 N N . LYS B 1 117 ? 6.523 -19.75 -7.484 1 97.56 117 LYS B N 1
ATOM 1909 C CA . LYS B 1 117 ? 7.578 -19.484 -8.461 1 97.56 117 LYS B CA 1
ATOM 1910 C C . LYS B 1 117 ? 8.102 -18.062 -8.328 1 97.56 117 LYS B C 1
ATOM 1912 O O . LYS B 1 117 ? 9.125 -17.719 -8.922 1 97.56 117 LYS B O 1
ATOM 1917 N N . PHE B 1 118 ? 7.426 -17.219 -7.625 1 98.69 118 PHE B N 1
ATOM 1918 C CA . PHE B 1 118 ? 7.836 -15.836 -7.465 1 98.69 118 PHE B CA 1
ATOM 1919 C C . PHE B 1 118 ? 8.781 -15.68 -6.277 1 98.69 118 PHE B C 1
ATOM 1921 O O . PHE B 1 118 ? 8.586 -16.328 -5.238 1 98.69 118 PHE B O 1
ATOM 1928 N N . LYS B 1 119 ? 9.703 -14.852 -6.406 1 98.25 119 LYS B N 1
ATOM 1929 C CA . LYS B 1 119 ? 10.633 -14.523 -5.328 1 98.25 119 LYS B CA 1
ATOM 1930 C C . LYS B 1 119 ? 10.172 -13.289 -4.562 1 98.25 119 LYS B C 1
ATOM 1932 O O . LYS B 1 119 ? 9.43 -12.461 -5.094 1 98.25 119 LYS B O 1
ATOM 1937 N N . LEU B 1 120 ? 10.633 -13.156 -3.311 1 98.44 120 LEU B N 1
ATOM 1938 C CA . LEU B 1 120 ? 10.391 -11.945 -2.537 1 98.44 120 LEU B CA 1
ATOM 1939 C C . LEU B 1 120 ? 10.938 -10.719 -3.264 1 98.44 120 LEU B C 1
ATOM 1941 O O . LEU B 1 120 ? 12.008 -10.781 -3.869 1 98.44 120 LEU B O 1
ATOM 1945 N N . PHE B 1 121 ? 10.219 -9.727 -3.238 1 98.38 121 PHE B N 1
ATOM 1946 C CA . PHE B 1 121 ? 10.695 -8.484 -3.83 1 98.38 121 PHE B CA 1
ATOM 1947 C C . PHE B 1 121 ? 11.922 -7.961 -3.084 1 98.38 121 PHE B C 1
ATOM 1949 O O . PHE B 1 121 ? 11.906 -7.855 -1.855 1 98.38 121 PHE B O 1
ATOM 1956 N N . LYS B 1 122 ? 12.992 -7.66 -3.703 1 89.5 122 LYS B N 1
ATOM 1957 C CA . LYS B 1 122 ? 14.258 -7.316 -3.062 1 89.5 122 LYS B CA 1
ATOM 1958 C C . LYS B 1 122 ? 14.5 -5.809 -3.098 1 89.5 122 LYS B C 1
ATOM 1960 O O . LYS B 1 122 ? 14.055 -5.125 -4.023 1 89.5 122 LYS B O 1
#

pLDDT: mean 95.55, std 11.75, range [28.23, 99.0]

Foldseek 3Di:
DPPPAAQWEKEKEFEPCVCVVVNHDPVVSVVQRVVFAVVQLVVCVVPPQSVVQVPPVVPHHYFYWYDHDQVRVVVLVVVCVVVVFAKDFGADPDVRHGTMMIGRIDRCVVCVVSCVVTHGDD/DPPPAAQWEKEKEFEPCVCVVVNHDPVVSVVQRVVFAVVQLVVCVVPPLSVVQVPPVVPHHYFYWYDHDQVRVVVLVVVCVVVVFAKDFGADPDVRHGTMMIGRIDRCVVCVVSCVVTHGDD

Solvent-accessible surface area (backbone atoms only — not comparable to full-atom values): 12854 Å² total; per-residue (Å²): 125,84,73,71,76,60,67,51,29,27,47,33,38,33,39,44,32,44,47,75,75,67,60,45,47,50,22,60,54,42,41,44,45,30,50,10,42,38,40,15,47,58,77,37,50,84,38,69,52,36,44,58,46,58,70,48,61,87,69,60,43,65,47,41,25,34,25,70,37,63,68,54,48,52,48,49,50,52,53,33,53,76,69,70,48,62,61,26,75,30,53,43,76,88,81,66,40,70,46,17,35,10,34,38,45,35,40,44,87,79,52,48,80,84,50,65,89,46,47,70,31,96,127,83,71,71,76,61,68,52,29,26,46,32,38,33,40,45,31,44,48,74,74,66,58,45,48,52,23,59,56,40,40,43,44,29,49,11,43,38,41,15,47,59,77,39,51,84,38,67,52,36,46,59,44,56,69,48,61,86,68,60,45,70,47,41,25,35,24,69,38,62,68,52,47,51,48,49,50,52,52,32,52,77,70,69,48,63,61,28,74,30,52,44,77,90,80,65,39,69,48,18,35,9,34,38,46,33,42,44,87,79,51,45,79,83,49,65,89,47,48,70,29,94

Nearest PDB structures (foldseek):
  2zv3-assembly4_G  TM=8.769E-01  e=3.239E-06  Methanocaldococcus jannaschii DSM 2661
  1rlk-assembly1_A  TM=8.444E-01  e=2.840E-06  Thermoplasma acidophilum
  1q7s-assembly3_B  TM=8.212E-01  e=3.459E-06  Homo sapiens
  2zv3-assembly5_I-2  TM=8.200E-01  e=4.214E-06  Methanocaldococcus jannaschii DSM 2661
  2zv3-assembly2_C  TM=8.524E-01  e=2.659E-05  Methanocaldococcus jannaschii DSM 2661

Sequence (244 aa):
MASTPGKLVQYVVVRGDLLTTLGWPTGAVLAQACHACTAAIWMFKEDPSTLSYTEDLDRMHKVVLEAKDRDEIESLSRFLTVDSIDHKLWIEQPENFPTCLATKPYAKEDIQKYFKKFKLFKMASTPGKLVQYVVVRGDLLTTLGWPTGAVLAQACHACTAAIWMFKEDPSTLSYTEDLDRMHKVVLEAKDRDEIESLSRFLTVDSIDHKLWIEQPENFPTCLATKPYAKEDIQKYFKKFKLFK